Protein AF-A0A1A7YE58-F1 (afdb_monomer_lite)

Radius of gyration: 25.49 Å; chains: 1; bounding box: 75×41×74 Å

Secondary structure (DSSP, 8-state):
---SHHHHHHHHHHHHHHHHHHS-THHHHHH-GGGGS---PPPP--------------------PPPTT------SS---------GGGG-TTT-GGGS-HHHHTTSPPEEEEEEEE-TTHHHHHHHHHHHHHTT--EEEEEEEEEETTGGGGTTT-HHHHHHHHHHHHHHHHHHHHHHHHHHS----

pLDDT: mean 72.36, std 22.37, range [29.72, 98.12]

InterPro domains:
  IPR013094 Alpha/beta hydrolase fold-3 [PF07859] (90-151)
  IPR029058 Alpha/Beta hydrolase fold [G3DSA:3.40.50.1820] (26-183)
  IPR029058 Alpha/Beta hydrolase fold [SSF53474] (87-173)

Organism: NCBI:txid60296

Sequence (188 aa):
RRGSLSALGRDTAMLLSDLTQGASNWIQSFLDPSRTSGGSSSPRGNEIRRTSTDLTFQNSADPIHYPDGFEPLRSDCPAFINPTSCPVMRNPFVSPLLAPSSLLRGLPPVHIVASALDALLDDSVMFAKKLRAMKQPVSLTVVEDLPHGFLSLSQICKETQFASDICVARVREVFLQENTRNALPKDL

Foldseek 3Di:
DDDDVVVVVVVVVVLVVVCCVPDPPVVVVVVCPPPVDDDDDDDDDDDDDDDDDDDDDPDPDDPPDDPPPDDPPDDPDPPDDPPPPDVQCCDCVNQVLNDDPVVVLPDAQEEAEFEPQEPCVVSSVSSQVVCVVSVHHYHYHYQYPDYRPLCSCLVPDVSSVVSVVVVVVVVVVVVVVVVVVVPDDPDD

Structure (mmCIF, N/CA/C/O backbone):
data_AF-A0A1A7YE58-F1
#
_entry.id   AF-A0A1A7YE58-F1
#
loop_
_atom_site.group_PDB
_atom_site.id
_atom_site.type_symbol
_atom_site.label_atom_id
_atom_site.label_alt_id
_atom_site.label_comp_id
_atom_site.label_asym_id
_atom_site.label_entity_id
_atom_site.label_seq_id
_atom_site.pdbx_PDB_ins_code
_atom_site.Cartn_x
_atom_site.Cartn_y
_atom_site.Cartn_z
_atom_site.occupancy
_atom_site.B_iso_or_equiv
_atom_site.auth_seq_id
_atom_site.auth_comp_id
_atom_site.auth_asym_id
_atom_site.auth_atom_id
_atom_site.pdbx_PDB_model_num
ATOM 1 N N . ARG A 1 1 ? 27.805 19.575 37.494 1.00 38.34 1 ARG A N 1
ATOM 2 C CA . ARG A 1 1 ? 26.502 19.213 36.881 1.00 38.34 1 ARG A CA 1
ATOM 3 C C . ARG A 1 1 ? 26.780 18.538 35.526 1.00 38.34 1 ARG A C 1
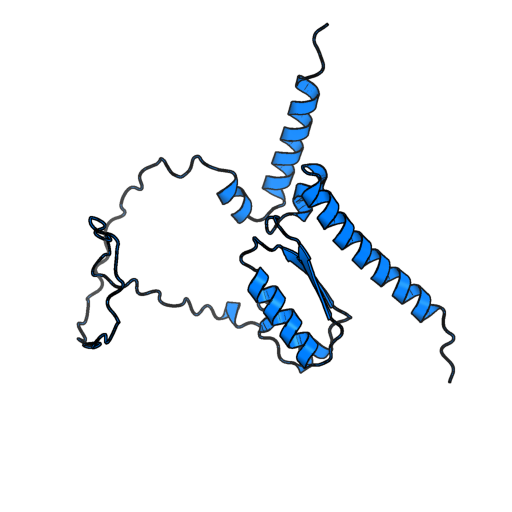ATOM 5 O O . ARG A 1 1 ? 26.907 19.229 34.529 1.00 38.34 1 ARG A O 1
ATOM 12 N N . ARG A 1 2 ? 27.013 17.217 35.498 1.00 45.16 2 ARG A N 1
ATOM 13 C CA . ARG A 1 2 ? 27.227 16.395 34.284 1.00 45.16 2 ARG A CA 1
ATOM 14 C C . ARG A 1 2 ? 26.288 15.194 34.390 1.00 45.16 2 ARG A C 1
ATOM 16 O O . ARG A 1 2 ? 26.394 14.464 35.365 1.00 45.16 2 ARG A O 1
ATOM 23 N N . GLY A 1 3 ? 25.380 15.021 33.434 1.00 45.84 3 GLY A N 1
ATOM 24 C CA . GLY A 1 3 ? 24.449 13.888 33.403 1.00 45.84 3 GLY A CA 1
ATOM 25 C C . GLY A 1 3 ? 23.129 14.261 32.737 1.00 45.84 3 GLY A C 1
ATOM 26 O O . GLY A 1 3 ? 22.210 14.699 33.413 1.00 45.84 3 GLY A O 1
ATOM 27 N N . SER A 1 4 ? 23.064 14.143 31.409 1.00 50.47 4 SER A N 1
ATOM 28 C CA . SER A 1 4 ? 21.806 14.173 30.639 1.00 50.47 4 SER A CA 1
ATOM 29 C C . SER A 1 4 ? 22.018 13.637 29.211 1.00 50.47 4 SER A C 1
ATOM 31 O O . SER A 1 4 ? 21.168 12.929 28.689 1.00 50.47 4 SER A O 1
ATOM 33 N N . LEU A 1 5 ? 23.206 13.837 28.624 1.00 37.25 5 LEU A N 1
ATOM 34 C CA . LEU A 1 5 ? 23.504 13.410 27.246 1.00 37.25 5 LEU A CA 1
ATOM 35 C C . LEU A 1 5 ? 23.703 11.890 27.060 1.00 37.25 5 LEU A C 1
ATOM 37 O O . LEU A 1 5 ? 23.519 11.384 25.961 1.00 37.25 5 LEU A O 1
ATOM 41 N N . SER A 1 6 ? 24.057 11.139 28.110 1.00 47.94 6 SER A N 1
ATOM 42 C CA . SER A 1 6 ? 24.326 9.692 28.004 1.00 47.94 6 SER A CA 1
ATOM 43 C C . SER A 1 6 ? 23.087 8.802 28.140 1.00 47.94 6 SER A C 1
ATOM 45 O O . SER A 1 6 ? 23.185 7.602 27.894 1.00 47.94 6 SER A O 1
ATOM 47 N N . ALA A 1 7 ? 21.946 9.343 28.577 1.00 43.50 7 ALA A N 1
ATOM 48 C CA . ALA A 1 7 ? 20.679 8.606 28.618 1.00 43.50 7 ALA A CA 1
ATOM 49 C C . ALA A 1 7 ? 20.025 8.603 27.229 1.00 43.50 7 ALA A C 1
ATOM 51 O O . ALA A 1 7 ? 19.739 7.541 26.693 1.00 43.50 7 ALA A O 1
ATOM 52 N N . LEU A 1 8 ? 19.964 9.777 26.588 1.00 44.31 8 LEU A N 1
ATOM 53 C CA . LEU A 1 8 ? 19.392 9.939 25.250 1.00 44.31 8 LEU A CA 1
ATOM 54 C C . LEU A 1 8 ? 20.091 9.068 24.187 1.00 44.31 8 LEU A C 1
ATOM 56 O O . LEU A 1 8 ? 19.434 8.517 23.315 1.00 44.31 8 LEU A O 1
ATOM 60 N N . GLY A 1 9 ? 21.418 8.910 24.278 1.00 45.50 9 GLY A N 1
ATOM 61 C CA . GLY A 1 9 ? 22.192 8.097 23.331 1.00 45.50 9 GLY A CA 1
ATOM 62 C C . GLY A 1 9 ? 22.066 6.580 23.517 1.00 45.50 9 GLY A C 1
ATOM 63 O O . GLY A 1 9 ? 22.397 5.830 22.604 1.00 45.50 9 GLY A O 1
ATOM 64 N N . ARG A 1 10 ? 21.614 6.110 24.687 1.00 53.00 10 ARG A N 1
ATOM 65 C CA . ARG A 1 10 ? 21.377 4.676 24.929 1.00 53.00 10 ARG A CA 1
ATOM 66 C C . ARG A 1 10 ? 20.015 4.248 24.394 1.00 53.00 10 ARG A C 1
ATOM 68 O O . ARG A 1 10 ? 19.919 3.188 23.783 1.00 53.00 10 ARG A O 1
ATOM 75 N N . ASP A 1 11 ? 19.015 5.108 24.551 1.00 51.94 11 ASP A N 1
ATOM 76 C CA . ASP A 1 11 ? 17.656 4.839 24.084 1.00 51.94 11 ASP A CA 1
ATOM 77 C C . ASP A 1 11 ? 17.593 4.822 22.550 1.00 51.94 11 ASP A C 1
ATOM 79 O O . ASP A 1 11 ? 16.988 3.928 21.963 1.00 51.94 11 ASP A O 1
ATOM 83 N N . THR A 1 12 ? 18.313 5.723 21.871 1.00 58.62 12 THR A N 1
ATOM 84 C CA . THR A 1 12 ? 18.403 5.703 20.401 1.00 58.62 12 THR A CA 1
ATOM 85 C C . THR A 1 12 ? 19.147 4.479 19.866 1.00 58.62 12 THR A C 1
ATOM 87 O O . THR A 1 12 ? 18.777 3.957 18.817 1.00 58.62 12 THR A O 1
ATOM 90 N N . ALA A 1 13 ? 20.160 3.982 20.583 1.00 55.50 13 ALA A N 1
ATOM 91 C CA . ALA A 1 13 ? 20.903 2.788 20.182 1.00 55.50 13 ALA A CA 1
ATOM 92 C C . ALA A 1 13 ? 20.049 1.511 20.262 1.00 55.50 13 ALA A C 1
ATOM 94 O O . ALA A 1 13 ? 20.136 0.680 19.360 1.00 55.50 13 ALA A O 1
ATOM 95 N N . MET A 1 14 ? 19.199 1.376 21.290 1.00 55.69 14 MET A N 1
ATOM 96 C CA . MET A 1 14 ? 18.270 0.242 21.388 1.00 55.69 14 MET A CA 1
ATOM 97 C C . MET A 1 14 ? 17.158 0.303 20.333 1.00 55.69 14 MET A C 1
ATOM 99 O O . MET A 1 14 ? 16.819 -0.711 19.729 1.00 55.69 14 MET A O 1
ATOM 103 N N . LEU A 1 15 ? 16.656 1.498 20.014 1.00 56.62 15 LEU A N 1
ATOM 104 C CA . LEU A 1 15 ? 15.673 1.669 18.937 1.00 56.62 15 LEU A CA 1
ATOM 105 C C . LEU A 1 15 ? 16.254 1.328 17.554 1.00 56.62 15 LEU A C 1
ATOM 107 O O . LEU A 1 15 ? 15.585 0.702 16.733 1.00 56.62 15 LEU A O 1
ATOM 111 N N . LEU A 1 16 ? 17.516 1.690 17.298 1.00 56.28 16 LEU A N 1
ATOM 112 C CA . LEU A 1 16 ? 18.218 1.315 16.065 1.00 56.28 16 LEU A CA 1
ATOM 113 C C . LEU A 1 16 ? 18.491 -0.196 15.995 1.00 56.28 16 LEU A C 1
ATOM 115 O O . LEU A 1 16 ? 18.366 -0.787 14.919 1.00 56.28 16 LEU A O 1
ATOM 119 N N . SER A 1 17 ? 18.820 -0.848 17.118 1.00 59.09 17 SER A N 1
ATOM 120 C CA . SER A 1 17 ? 18.979 -2.308 17.136 1.00 59.09 17 SER A CA 1
ATOM 121 C C . SER A 1 17 ? 17.665 -3.039 16.858 1.00 59.09 17 SER A C 1
ATOM 123 O O . SER A 1 17 ? 17.663 -4.007 16.101 1.00 59.09 17 SER A O 1
ATOM 125 N N . ASP A 1 18 ? 16.542 -2.545 17.375 1.00 54.00 18 ASP A N 1
ATOM 126 C CA . ASP A 1 18 ? 15.234 -3.173 17.153 1.00 54.00 18 ASP A CA 1
ATOM 127 C C . ASP A 1 18 ? 14.748 -2.972 15.711 1.00 54.00 18 ASP A C 1
ATOM 129 O O . ASP A 1 18 ? 14.226 -3.898 15.085 1.00 54.00 18 ASP A O 1
ATOM 133 N N . LEU A 1 19 ? 15.014 -1.798 15.127 1.00 53.75 19 LEU A N 1
ATOM 134 C CA . LEU A 1 19 ? 14.761 -1.536 13.711 1.00 53.75 19 LEU A CA 1
ATOM 135 C C . LEU A 1 19 ? 15.558 -2.486 12.804 1.00 53.75 19 LEU A C 1
ATOM 137 O O . LEU A 1 19 ? 15.008 -3.034 11.850 1.00 53.75 19 LEU A O 1
ATOM 141 N N . THR A 1 20 ? 16.843 -2.700 13.099 1.00 52.53 20 THR A N 1
ATOM 142 C CA . THR A 1 20 ? 17.716 -3.574 12.291 1.00 52.53 20 THR A CA 1
ATOM 143 C C . THR A 1 20 ? 17.383 -5.060 12.405 1.00 52.53 20 THR A C 1
ATOM 145 O O . T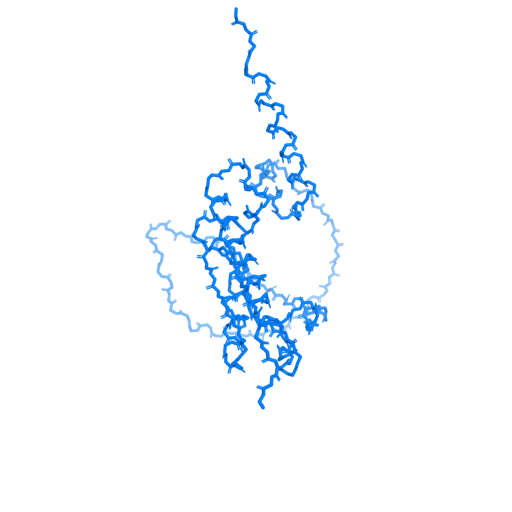HR A 1 20 ? 17.719 -5.807 11.486 1.00 52.53 20 THR A O 1
ATOM 148 N N . GLN A 1 21 ? 16.720 -5.490 13.484 1.00 53.47 21 GLN A N 1
ATOM 149 C CA . GLN A 1 21 ? 16.250 -6.869 13.657 1.00 53.47 21 GLN A CA 1
ATOM 150 C C . GLN A 1 21 ? 14.841 -7.095 13.090 1.00 53.47 21 GLN A C 1
ATOM 152 O O . GLN A 1 21 ? 14.542 -8.199 12.637 1.00 53.47 21 GLN A O 1
ATOM 157 N N . GLY A 1 22 ? 13.981 -6.068 13.095 1.00 50.34 22 GLY A N 1
ATOM 158 C CA . GLY A 1 22 ? 12.579 -6.172 12.674 1.00 50.34 22 GLY A CA 1
ATOM 159 C C . GLY A 1 22 ? 12.286 -5.750 11.232 1.00 50.34 22 GLY A C 1
ATOM 160 O O . GLY A 1 22 ? 11.309 -6.219 10.647 1.00 50.34 22 GLY A O 1
ATOM 161 N N . ALA A 1 23 ? 13.106 -4.884 10.634 1.00 45.75 23 ALA A N 1
ATOM 162 C CA . ALA A 1 23 ? 12.909 -4.437 9.264 1.00 45.75 23 ALA A CA 1
ATOM 163 C C . ALA A 1 23 ? 13.790 -5.231 8.292 1.00 45.75 23 ALA A C 1
ATOM 165 O O . ALA A 1 23 ? 15.015 -5.227 8.369 1.00 45.75 23 ALA A O 1
ATOM 166 N N . SER A 1 24 ? 13.129 -5.912 7.360 1.00 49.72 24 SER A N 1
ATOM 167 C CA . SER A 1 24 ? 13.677 -6.629 6.204 1.00 49.72 24 SER A CA 1
ATOM 168 C C . SER A 1 24 ? 14.995 -6.045 5.654 1.00 49.72 24 SER A C 1
ATOM 170 O O . SER A 1 24 ? 15.100 -4.834 5.474 1.00 49.72 24 SER A O 1
ATOM 172 N N . ASN A 1 25 ? 15.960 -6.924 5.331 1.00 51.56 25 ASN A N 1
ATOM 173 C CA . ASN A 1 25 ? 17.357 -6.670 4.901 1.00 51.56 25 ASN A CA 1
ATOM 174 C C . ASN A 1 25 ? 17.613 -5.494 3.928 1.00 51.56 25 ASN A C 1
ATOM 176 O O . ASN A 1 25 ? 18.752 -5.060 3.782 1.00 51.56 25 ASN A O 1
ATOM 180 N N . TRP A 1 26 ? 16.592 -4.970 3.254 1.00 55.94 26 TRP A N 1
ATOM 181 C CA . TRP A 1 26 ? 16.707 -3.821 2.362 1.00 55.94 26 TRP A CA 1
ATOM 182 C C . TRP A 1 26 ? 16.913 -2.483 3.107 1.00 55.94 26 TRP A C 1
ATOM 184 O O . TRP A 1 26 ? 17.608 -1.622 2.573 1.00 55.94 26 TRP A O 1
ATOM 194 N N . ILE A 1 27 ? 16.414 -2.303 4.345 1.00 57.62 27 ILE A N 1
ATOM 195 C CA . ILE A 1 27 ? 16.623 -1.041 5.100 1.00 57.62 27 ILE A CA 1
ATOM 196 C C . ILE A 1 27 ? 18.089 -0.878 5.517 1.00 57.62 27 ILE A C 1
ATOM 198 O O . ILE A 1 27 ? 18.632 0.227 5.457 1.00 57.62 27 ILE A O 1
ATOM 202 N N . GLN A 1 28 ? 18.772 -1.978 5.858 1.00 51.84 28 GLN A N 1
ATOM 203 C CA . GLN A 1 28 ? 20.205 -1.931 6.160 1.00 51.84 28 GLN A CA 1
ATOM 204 C C . GLN A 1 28 ? 21.042 -1.439 4.971 1.00 51.84 28 GLN A C 1
ATOM 206 O O . GLN A 1 28 ? 22.055 -0.781 5.177 1.00 51.84 28 GLN A O 1
ATOM 211 N N . SER A 1 29 ? 20.597 -1.667 3.731 1.00 54.38 29 SER A N 1
ATOM 212 C CA . SER A 1 29 ? 21.304 -1.175 2.543 1.00 54.38 29 SER A CA 1
ATOM 213 C C . SER A 1 29 ? 21.281 0.352 2.407 1.00 54.38 29 SER A C 1
ATOM 215 O O . SER A 1 29 ? 22.160 0.900 1.749 1.00 54.38 29 SER A O 1
ATOM 217 N N . PHE A 1 30 ? 20.294 1.036 2.993 1.00 53.91 30 PHE A N 1
ATOM 218 C CA . PHE A 1 30 ? 20.224 2.502 3.017 1.00 53.91 30 PHE A CA 1
ATOM 219 C C . PHE A 1 30 ? 20.996 3.104 4.198 1.00 53.91 30 PHE A C 1
ATOM 221 O O . PHE A 1 30 ? 21.511 4.215 4.094 1.00 53.91 30 PHE A O 1
ATOM 228 N N . LEU A 1 31 ? 21.061 2.386 5.323 1.00 53.31 31 LEU A N 1
ATOM 229 C CA . LEU A 1 31 ? 21.673 2.863 6.567 1.00 53.31 31 LEU A CA 1
ATOM 230 C C . LEU A 1 31 ? 23.175 2.575 6.677 1.00 53.31 31 LEU A C 1
ATOM 232 O O . LEU A 1 31 ? 23.814 3.115 7.578 1.00 53.31 31 LEU A O 1
ATOM 236 N N . ASP A 1 32 ? 23.740 1.751 5.791 1.00 49.09 32 ASP A N 1
ATOM 237 C CA . ASP A 1 32 ? 25.157 1.380 5.808 1.00 49.09 32 ASP A CA 1
ATOM 238 C C . ASP A 1 32 ? 25.942 2.063 4.662 1.00 49.09 32 ASP A C 1
ATOM 240 O O . ASP A 1 32 ? 26.148 1.472 3.598 1.00 49.09 32 ASP A O 1
ATOM 244 N N . PRO A 1 33 ? 26.416 3.315 4.842 1.00 42.28 33 PRO A N 1
ATOM 245 C CA . PRO A 1 33 ? 27.227 4.017 3.843 1.00 42.28 33 PRO A CA 1
ATOM 246 C C . PRO A 1 33 ? 28.626 3.404 3.648 1.00 42.28 33 PRO A C 1
ATOM 248 O O . PRO A 1 33 ? 29.380 3.857 2.789 1.00 42.28 33 PRO A O 1
ATOM 251 N N . SER A 1 34 ? 29.005 2.383 4.426 1.00 43.69 34 SER A N 1
ATOM 252 C CA . SER A 1 34 ? 30.369 1.844 4.445 1.00 43.69 34 SER A CA 1
ATOM 253 C C . SER A 1 34 ? 30.660 0.763 3.391 1.00 43.69 34 SER A C 1
ATOM 255 O O . SER A 1 34 ? 31.815 0.367 3.229 1.00 43.69 34 SER A O 1
ATOM 257 N N . ARG A 1 35 ? 29.669 0.317 2.600 1.00 43.81 35 ARG A N 1
ATOM 258 C CA . ARG A 1 35 ? 29.872 -0.741 1.584 1.00 43.81 35 ARG A CA 1
ATOM 259 C C . ARG A 1 35 ? 30.320 -0.275 0.195 1.00 43.81 35 ARG A C 1
ATOM 261 O O . ARG A 1 35 ? 30.540 -1.122 -0.666 1.00 43.81 35 ARG A O 1
ATOM 268 N N . THR A 1 36 ? 30.533 1.020 -0.041 1.00 41.44 36 THR A N 1
ATOM 269 C CA . THR A 1 36 ? 31.097 1.503 -1.321 1.00 41.44 36 THR A CA 1
ATOM 270 C C . THR A 1 36 ? 32.624 1.625 -1.330 1.00 41.44 36 THR A C 1
ATOM 272 O O . THR A 1 36 ? 33.182 2.139 -2.295 1.00 41.44 36 THR A O 1
ATOM 275 N N . SER A 1 37 ? 33.331 1.129 -0.308 1.00 44.19 37 SER A N 1
ATOM 276 C CA . SER A 1 37 ? 34.800 1.092 -0.309 1.00 44.19 37 SER A CA 1
ATOM 277 C C . SER A 1 37 ? 35.316 -0.277 0.133 1.00 44.19 37 SER A C 1
ATOM 279 O O . SER A 1 37 ? 35.560 -0.532 1.308 1.00 44.19 37 SER A O 1
ATOM 281 N N . GLY A 1 38 ? 35.450 -1.192 -0.824 1.00 35.00 38 GLY A N 1
ATOM 282 C CA . GLY A 1 38 ? 36.031 -2.511 -0.586 1.00 35.00 38 GLY A CA 1
ATOM 283 C C . GLY A 1 38 ? 36.042 -3.338 -1.863 1.00 35.00 38 GLY A C 1
ATOM 284 O O . GLY A 1 38 ? 35.025 -3.915 -2.232 1.00 35.00 38 GLY A O 1
ATOM 285 N N . GLY A 1 39 ? 37.183 -3.342 -2.556 1.00 46.31 39 GLY A N 1
ATOM 286 C CA . GLY A 1 39 ? 37.379 -4.011 -3.841 1.00 46.31 39 GLY A CA 1
ATOM 287 C C . GLY A 1 39 ? 36.947 -5.479 -3.839 1.00 46.31 39 GLY A C 1
ATOM 288 O O . GLY A 1 39 ? 37.306 -6.252 -2.952 1.00 46.31 39 GLY A O 1
ATOM 289 N N . SER A 1 40 ? 36.190 -5.863 -4.865 1.00 31.89 40 SER A N 1
ATOM 290 C CA . SER A 1 40 ? 35.812 -7.247 -5.114 1.00 31.89 40 SER A CA 1
ATOM 291 C C . SER A 1 40 ? 36.919 -7.966 -5.884 1.00 31.89 40 SER A C 1
ATOM 293 O O . SER A 1 40 ? 37.258 -7.655 -7.026 1.00 31.89 40 SER A O 1
ATOM 295 N N . SER A 1 41 ? 37.494 -8.955 -5.211 1.00 34.72 41 SER A N 1
ATOM 296 C CA . SER A 1 41 ? 38.350 -9.988 -5.769 1.00 34.72 41 SER A CA 1
ATOM 297 C C . SER A 1 41 ? 37.587 -10.843 -6.790 1.00 34.72 41 SER A C 1
ATOM 299 O O . SER A 1 41 ? 36.441 -11.242 -6.594 1.00 34.72 41 SER A O 1
ATOM 301 N N . SER A 1 42 ? 38.258 -11.118 -7.905 1.00 32.44 42 SER A N 1
ATOM 302 C CA . SER A 1 42 ? 37.783 -11.934 -9.022 1.00 32.44 42 SER A CA 1
ATOM 303 C C . SER A 1 42 ? 37.749 -13.430 -8.662 1.00 32.44 42 SER A C 1
ATOM 305 O O . SER A 1 42 ? 38.757 -13.941 -8.168 1.00 32.44 42 SER A O 1
ATOM 307 N N . PRO A 1 43 ? 36.673 -14.180 -8.973 1.00 35.59 43 PRO A N 1
ATOM 308 C CA . PRO A 1 43 ? 36.746 -15.623 -9.123 1.00 35.59 43 PRO A CA 1
ATOM 309 C C . PRO A 1 43 ? 36.875 -16.014 -10.602 1.00 35.59 43 PRO A C 1
ATOM 311 O O . PRO A 1 43 ? 36.126 -15.579 -11.477 1.00 35.59 43 PRO A O 1
ATOM 314 N N . ARG A 1 44 ? 37.864 -16.873 -10.843 1.00 31.11 44 ARG A N 1
ATOM 315 C CA . ARG A 1 44 ? 38.206 -17.536 -12.102 1.00 31.11 44 ARG A CA 1
ATOM 316 C C . ARG A 1 44 ? 37.066 -18.413 -12.642 1.00 31.11 44 ARG A C 1
ATOM 318 O O . ARG A 1 44 ? 36.548 -19.247 -11.913 1.00 31.11 44 ARG A O 1
ATOM 325 N N . GLY A 1 45 ? 36.854 -18.309 -13.957 1.00 31.70 45 GLY A N 1
ATOM 326 C CA . GLY A 1 45 ? 36.732 -19.436 -14.892 1.00 31.70 45 GLY A CA 1
ATOM 327 C C . GLY A 1 45 ? 35.446 -20.265 -14.876 1.00 31.70 45 GLY A C 1
ATOM 328 O O . GLY A 1 45 ? 35.265 -21.110 -14.013 1.00 31.70 45 GLY A O 1
ATOM 329 N N . ASN A 1 46 ? 34.639 -20.116 -15.931 1.00 31.94 46 ASN A N 1
ATOM 330 C CA . ASN A 1 46 ? 34.096 -21.254 -16.680 1.00 31.94 46 ASN A CA 1
ATOM 331 C C . ASN A 1 46 ? 33.708 -20.796 -18.096 1.00 31.94 46 ASN A C 1
ATOM 333 O O . ASN A 1 46 ? 32.840 -19.944 -18.280 1.00 31.94 46 ASN A O 1
ATOM 337 N N . GLU A 1 47 ? 34.401 -21.347 -19.094 1.00 36.16 47 GLU A N 1
ATOM 338 C CA . GLU A 1 47 ? 34.078 -21.225 -20.515 1.00 36.16 47 GLU A CA 1
ATOM 339 C C . GLU A 1 47 ? 32.725 -21.882 -20.807 1.00 36.16 47 GLU A C 1
ATOM 341 O O . GLU A 1 47 ? 32.560 -23.086 -20.621 1.00 36.16 47 GLU A O 1
ATOM 346 N N . ILE A 1 48 ? 31.772 -21.113 -21.338 1.00 34.22 48 ILE A N 1
ATOM 347 C CA . ILE A 1 48 ? 30.630 -21.666 -22.067 1.00 34.22 48 ILE A CA 1
ATOM 348 C C . ILE A 1 48 ? 30.609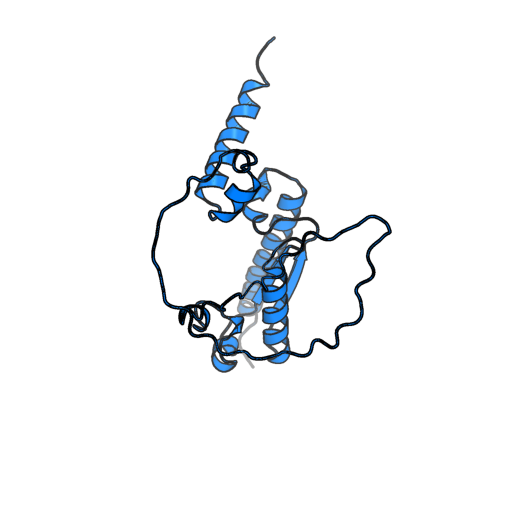 -21.025 -23.456 1.00 34.22 48 ILE A C 1
ATOM 350 O O . ILE A 1 48 ? 30.487 -19.813 -23.632 1.00 34.22 48 ILE A O 1
ATOM 354 N N . ARG A 1 49 ? 30.802 -21.908 -24.434 1.00 32.56 49 ARG A N 1
ATOM 355 C CA . ARG A 1 49 ? 30.859 -21.730 -25.885 1.00 32.56 49 ARG A CA 1
ATOM 356 C C . ARG A 1 49 ? 29.738 -20.818 -26.406 1.00 32.56 49 ARG A C 1
ATOM 358 O O . ARG A 1 49 ? 28.572 -21.200 -26.404 1.00 32.56 49 ARG A O 1
ATOM 365 N N . ARG A 1 50 ? 30.112 -19.632 -26.899 1.00 29.72 50 ARG A N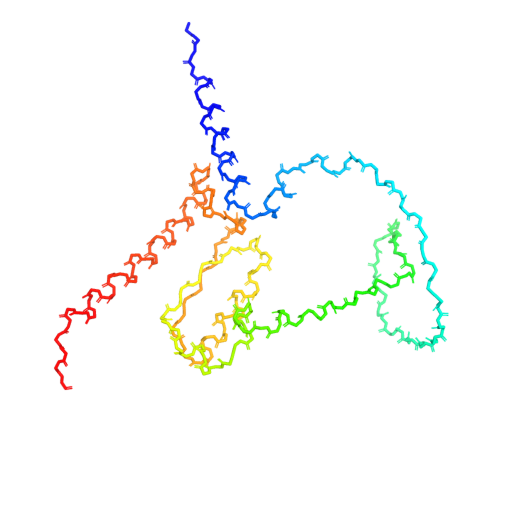 1
ATOM 366 C CA . ARG A 1 50 ? 29.228 -18.717 -27.638 1.00 29.72 50 ARG A CA 1
ATOM 367 C C . ARG A 1 50 ? 28.932 -19.307 -29.019 1.00 29.72 50 ARG A C 1
ATOM 369 O O . ARG A 1 50 ? 29.839 -19.443 -29.835 1.00 29.72 50 ARG A O 1
ATOM 376 N N . THR A 1 51 ? 27.680 -19.654 -29.288 1.00 30.30 51 THR A N 1
ATOM 377 C CA . THR A 1 51 ? 27.176 -19.813 -30.656 1.00 30.30 51 THR A CA 1
ATOM 378 C C . THR A 1 51 ? 26.685 -18.454 -31.133 1.00 30.30 51 THR A C 1
ATOM 380 O O . THR A 1 51 ? 25.684 -17.944 -30.634 1.00 30.30 51 THR A O 1
ATOM 383 N N . SER A 1 52 ? 27.430 -17.853 -32.058 1.00 35.84 52 SER A N 1
ATOM 384 C CA . SER A 1 52 ? 27.048 -16.630 -32.754 1.00 35.84 52 SER A CA 1
ATOM 385 C C . SER A 1 52 ? 25.824 -16.898 -33.627 1.00 35.84 52 SER A C 1
ATOM 387 O O . SER A 1 52 ? 25.908 -17.637 -34.605 1.00 35.84 52 SER A O 1
ATOM 389 N N . THR A 1 53 ? 24.698 -16.282 -33.287 1.00 35.84 53 THR A N 1
ATOM 390 C CA . THR A 1 53 ? 23.619 -16.018 -34.243 1.00 35.84 53 THR A CA 1
ATOM 391 C C . THR A 1 53 ? 23.476 -14.512 -34.312 1.00 35.84 53 THR A C 1
ATOM 393 O O . THR A 1 53 ? 23.012 -13.872 -33.372 1.00 35.84 53 THR A O 1
ATOM 396 N N . ASP A 1 54 ? 23.995 -13.982 -35.410 1.00 35.56 54 ASP A N 1
ATOM 397 C CA . ASP A 1 54 ? 24.018 -12.579 -35.785 1.00 35.56 54 ASP A CA 1
ATOM 398 C C . ASP A 1 54 ? 22.588 -12.170 -36.173 1.00 35.56 54 ASP A C 1
ATOM 400 O O . ASP A 1 54 ? 22.071 -12.586 -37.211 1.00 35.56 54 ASP A O 1
ATOM 404 N N . LEU A 1 55 ? 21.902 -11.433 -35.299 1.00 38.19 55 LEU A N 1
ATOM 405 C CA . LEU A 1 55 ? 20.638 -10.775 -35.624 1.00 38.19 55 LEU A CA 1
ATOM 406 C C . LEU A 1 55 ? 20.879 -9.271 -35.556 1.00 38.19 55 LEU A C 1
ATOM 408 O O . LEU A 1 55 ? 20.895 -8.661 -34.487 1.00 38.19 55 LEU A O 1
ATOM 412 N N . THR A 1 56 ? 21.091 -8.692 -36.731 1.00 35.50 56 THR A N 1
ATOM 413 C CA . THR A 1 56 ? 21.210 -7.261 -36.987 1.00 35.50 56 THR A CA 1
ATOM 414 C C . THR A 1 56 ? 19.884 -6.557 -36.691 1.00 35.50 56 THR A C 1
ATOM 416 O O . THR A 1 56 ? 19.006 -6.441 -37.543 1.00 35.50 56 THR A O 1
ATOM 419 N N . PHE A 1 57 ? 19.728 -6.055 -35.465 1.00 37.19 57 PHE A N 1
ATOM 420 C CA . PHE A 1 57 ? 18.681 -5.089 -35.140 1.00 37.19 57 PHE A CA 1
ATOM 421 C C . PHE A 1 57 ? 19.085 -3.713 -35.684 1.00 37.19 57 PHE A C 1
ATOM 423 O O . PHE A 1 57 ? 19.947 -3.034 -35.129 1.00 37.19 57 PHE A O 1
ATOM 430 N N . GLN A 1 58 ? 18.470 -3.308 -36.798 1.00 40.78 58 GLN A N 1
ATOM 431 C CA . GLN A 1 58 ? 18.532 -1.933 -37.291 1.00 40.78 58 GLN A CA 1
ATOM 432 C C . GLN A 1 58 ? 17.815 -1.013 -36.292 1.00 40.78 58 GLN A C 1
ATOM 434 O O . GLN A 1 58 ? 16.589 -0.971 -36.234 1.00 40.78 58 GLN A O 1
ATOM 439 N N . ASN A 1 59 ? 18.594 -0.294 -35.483 1.00 41.41 59 ASN A N 1
ATOM 440 C CA . ASN A 1 59 ? 18.102 0.729 -34.565 1.00 41.41 59 ASN A CA 1
ATOM 441 C C . ASN A 1 59 ? 17.780 2.014 -35.342 1.00 41.41 59 ASN A C 1
ATOM 443 O O . ASN A 1 59 ? 18.667 2.806 -35.652 1.00 41.41 59 ASN A O 1
ATOM 447 N N . SER A 1 60 ? 16.500 2.249 -35.616 1.00 43.75 60 SER A N 1
ATOM 448 C CA . SER A 1 60 ? 15.956 3.587 -35.854 1.00 43.75 60 SER A CA 1
ATOM 449 C C . SER A 1 60 ? 15.727 4.258 -34.495 1.00 43.75 60 SER A C 1
ATOM 451 O O . SER A 1 60 ? 14.624 4.205 -33.953 1.00 43.75 60 SER A O 1
ATOM 453 N N . ALA A 1 61 ? 16.781 4.810 -33.896 1.00 51.94 61 ALA A N 1
ATOM 454 C CA . ALA A 1 61 ? 16.685 5.580 -32.660 1.00 51.94 61 ALA A CA 1
ATOM 455 C C . ALA A 1 61 ? 17.133 7.014 -32.945 1.00 51.94 61 ALA A C 1
ATOM 457 O O . ALA A 1 61 ? 18.255 7.227 -33.405 1.00 51.94 61 ALA A O 1
ATOM 458 N N . ASP A 1 62 ? 16.245 7.977 -32.690 1.00 50.78 62 ASP A N 1
ATOM 459 C CA . ASP A 1 62 ? 16.578 9.399 -32.670 1.00 50.78 62 ASP A CA 1
ATOM 460 C C . ASP A 1 62 ? 17.868 9.629 -31.860 1.00 50.78 62 ASP A C 1
ATOM 462 O O . ASP A 1 62 ? 18.023 9.047 -30.776 1.00 50.78 62 ASP A O 1
ATOM 466 N N . PRO A 1 63 ? 18.810 10.453 -32.350 1.00 59.72 63 PRO A N 1
ATOM 467 C CA . PRO A 1 63 ? 20.041 10.721 -31.630 1.00 59.72 63 PRO A CA 1
ATOM 468 C C . PRO A 1 63 ? 19.704 11.479 -30.345 1.00 59.72 63 PRO A C 1
ATOM 470 O O . PRO A 1 63 ? 19.355 12.658 -30.363 1.00 59.72 63 PRO A O 1
ATOM 473 N N . ILE A 1 64 ? 19.799 10.785 -29.211 1.00 67.31 64 ILE A N 1
ATOM 474 C CA . ILE A 1 64 ? 19.752 11.406 -27.888 1.00 67.31 64 ILE A CA 1
ATOM 475 C C . ILE A 1 64 ? 20.889 12.434 -27.838 1.00 67.31 64 ILE A C 1
ATOM 477 O O . ILE A 1 64 ? 22.062 12.065 -27.822 1.00 67.31 64 ILE A O 1
ATOM 481 N N . HIS A 1 65 ? 20.533 13.719 -27.864 1.00 69.75 65 HIS A N 1
ATOM 482 C CA . HIS A 1 65 ? 21.485 14.823 -27.870 1.00 69.75 65 HIS A CA 1
ATOM 483 C C . HIS A 1 65 ? 22.022 15.056 -26.457 1.00 69.75 65 HIS A C 1
ATOM 485 O O . HIS A 1 65 ? 21.276 15.411 -25.542 1.00 69.75 65 HIS A O 1
ATOM 491 N N . TYR A 1 66 ? 23.327 14.874 -26.289 1.00 77.69 66 TYR A N 1
ATOM 492 C CA . TYR A 1 66 ? 24.028 15.174 -25.048 1.00 77.69 66 TYR A CA 1
ATOM 493 C C . TYR A 1 66 ? 24.625 16.590 -25.076 1.00 77.69 66 TYR A C 1
ATOM 495 O O . TYR A 1 66 ? 24.886 17.107 -26.159 1.00 77.69 66 TYR A O 1
ATOM 503 N N . PRO A 1 67 ? 24.814 17.246 -23.916 1.00 85.38 67 PRO A N 1
ATOM 504 C CA . PRO A 1 67 ? 25.497 18.537 -23.847 1.00 85.38 67 PRO A CA 1
ATOM 505 C C . PRO A 1 67 ? 26.931 18.467 -24.394 1.00 85.38 67 PRO A C 1
ATOM 507 O O . PRO A 1 67 ? 27.576 17.423 -24.299 1.00 85.38 67 PRO A O 1
ATOM 510 N N . ASP A 1 68 ? 27.449 19.589 -24.899 1.00 80.75 68 ASP A N 1
ATOM 511 C CA . ASP A 1 68 ? 28.823 19.673 -25.407 1.00 80.75 68 ASP A CA 1
ATOM 512 C C . ASP A 1 68 ? 29.850 19.249 -24.343 1.00 80.75 68 ASP A C 1
ATOM 514 O O . ASP A 1 68 ? 29.848 19.739 -23.212 1.00 80.75 68 ASP A O 1
ATOM 518 N N . GLY A 1 69 ? 30.730 18.315 -24.719 1.00 79.88 69 GLY A N 1
ATOM 519 C CA . GLY A 1 69 ? 31.746 17.730 -23.838 1.00 79.88 69 GLY A CA 1
ATOM 520 C C . GLY A 1 69 ? 31.258 16.572 -22.958 1.00 79.88 69 GLY A C 1
ATOM 521 O O . GLY A 1 69 ? 32.057 16.010 -22.209 1.00 79.88 69 GLY A O 1
ATOM 522 N N . PHE A 1 70 ? 29.980 16.183 -23.038 1.00 77.38 70 PHE A N 1
ATOM 523 C CA . PHE A 1 70 ? 29.487 14.960 -22.407 1.00 77.38 70 PHE A CA 1
ATOM 524 C C . PHE A 1 70 ? 29.638 13.778 -23.365 1.00 77.38 70 PHE A C 1
ATOM 526 O O . PHE A 1 70 ? 28.840 13.598 -24.283 1.00 77.38 70 PHE A O 1
ATOM 533 N N . GLU A 1 71 ? 30.641 12.941 -23.118 1.00 78.38 71 GLU A N 1
ATOM 534 C CA . GLU A 1 71 ? 30.773 11.629 -23.748 1.00 78.38 71 GLU A CA 1
ATOM 535 C C . GLU A 1 71 ? 30.183 10.573 -22.800 1.00 78.38 71 GLU A C 1
ATOM 537 O O . GLU A 1 71 ? 30.792 10.253 -21.773 1.00 78.38 71 GLU A O 1
ATOM 542 N N . PRO A 1 72 ? 28.980 10.033 -23.078 1.00 72.94 72 PRO A N 1
ATOM 543 C CA . PRO A 1 72 ? 28.420 8.980 -22.250 1.00 72.94 72 PRO A CA 1
ATOM 544 C C . PRO A 1 72 ? 29.321 7.746 -22.349 1.00 72.94 72 PRO A C 1
ATOM 546 O O . PRO A 1 72 ? 29.436 7.144 -23.414 1.00 72.94 72 PRO A O 1
ATOM 549 N N . LEU A 1 73 ? 29.904 7.320 -21.229 1.00 76.50 73 LEU A N 1
ATOM 550 C CA . LEU A 1 73 ? 30.612 6.042 -21.119 1.00 76.50 73 LEU A CA 1
ATOM 551 C C . LEU A 1 73 ? 29.594 4.891 -21.139 1.00 76.50 73 LEU A C 1
ATOM 553 O O . LEU A 1 73 ? 29.279 4.288 -20.113 1.00 76.50 73 LEU A O 1
ATOM 557 N N . ARG A 1 74 ? 29.013 4.620 -22.307 1.00 74.12 74 ARG A N 1
ATOM 558 C CA . ARG A 1 74 ? 28.179 3.441 -22.543 1.00 74.12 74 ARG A CA 1
ATOM 559 C C . ARG A 1 74 ? 29.060 2.323 -23.064 1.00 74.12 74 ARG A C 1
ATOM 561 O O . ARG A 1 74 ? 29.835 2.517 -23.990 1.00 74.12 74 ARG A O 1
ATOM 568 N N . SER A 1 75 ? 28.928 1.139 -22.481 1.00 69.00 75 SER A N 1
ATOM 569 C CA . SER A 1 75 ? 29.467 -0.055 -23.117 1.00 69.00 75 SER A CA 1
ATOM 570 C C . SER A 1 75 ? 28.664 -0.353 -24.384 1.00 69.00 75 SER A C 1
ATOM 572 O O . SER A 1 75 ? 27.436 -0.397 -24.313 1.00 69.00 75 SER A O 1
ATOM 574 N N . ASP A 1 76 ? 29.334 -0.682 -25.491 1.00 71.44 76 ASP A N 1
ATOM 575 C CA . ASP A 1 76 ? 28.698 -1.261 -26.692 1.00 71.44 76 ASP A CA 1
ATOM 576 C C . ASP A 1 76 ? 28.084 -2.653 -26.433 1.00 71.44 76 ASP A C 1
ATOM 578 O O . ASP A 1 76 ? 27.483 -3.271 -27.308 1.00 71.44 76 ASP A O 1
ATOM 582 N N . CYS A 1 77 ? 28.225 -3.162 -25.208 1.00 73.25 77 CYS A N 1
ATOM 583 C CA . CYS A 1 77 ? 27.556 -4.348 -24.707 1.00 73.25 77 CYS A CA 1
ATOM 584 C C . CYS A 1 77 ? 26.140 -3.976 -24.233 1.00 73.25 77 CYS A C 1
ATOM 586 O O . CYS A 1 77 ? 26.008 -3.399 -23.147 1.00 73.25 77 CYS A O 1
ATOM 588 N N . PRO A 1 78 ? 25.071 -4.316 -24.975 1.00 75.62 78 PRO A N 1
ATOM 589 C CA . PRO A 1 78 ? 23.722 -4.212 -24.440 1.00 75.62 78 PRO A CA 1
ATOM 590 C C . PRO A 1 78 ? 23.613 -5.062 -23.169 1.00 75.62 78 PRO A C 1
ATOM 592 O O . PRO A 1 78 ? 23.991 -6.236 -23.152 1.00 75.62 78 PRO A O 1
ATOM 595 N N . ALA A 1 79 ? 23.095 -4.471 -22.091 1.00 72.75 79 ALA A N 1
ATOM 596 C CA . ALA A 1 79 ? 22.781 -5.209 -20.877 1.00 72.75 79 ALA A CA 1
ATOM 597 C C . ALA A 1 79 ? 21.611 -6.159 -21.173 1.00 72.75 79 ALA A C 1
ATOM 599 O O . ALA A 1 79 ? 20.448 -5.757 -21.176 1.00 72.75 79 ALA A O 1
ATOM 600 N N . PHE A 1 80 ? 21.915 -7.426 -21.459 1.00 74.62 80 PHE A N 1
ATOM 601 C CA . PHE A 1 80 ? 20.890 -8.452 -21.595 1.00 74.62 80 PHE A CA 1
ATOM 602 C C . PHE A 1 80 ? 20.417 -8.868 -20.201 1.00 74.62 80 PHE A C 1
ATOM 604 O O . PHE A 1 80 ? 21.045 -9.684 -19.524 1.00 74.62 80 PHE A O 1
ATOM 611 N N . ILE A 1 81 ? 19.304 -8.289 -19.761 1.00 73.94 81 ILE A N 1
ATOM 612 C CA . ILE A 1 81 ? 18.609 -8.738 -18.558 1.00 73.94 81 ILE A CA 1
ATOM 613 C C . ILE A 1 81 ? 17.721 -9.900 -18.987 1.00 73.94 81 ILE A C 1
ATOM 615 O O . ILE A 1 81 ? 16.664 -9.690 -19.574 1.00 73.94 81 ILE A O 1
ATOM 619 N N . ASN A 1 82 ? 18.155 -11.130 -18.714 1.00 70.12 82 ASN A N 1
ATOM 620 C CA . ASN A 1 82 ? 17.266 -12.277 -18.828 1.00 70.12 82 ASN A CA 1
ATOM 621 C C . ASN A 1 82 ? 16.260 -12.185 -17.670 1.00 70.12 82 ASN A C 1
ATOM 623 O O . ASN A 1 82 ? 16.691 -12.304 -16.516 1.00 70.12 82 ASN A O 1
ATOM 627 N N . PRO A 1 83 ? 14.961 -11.930 -17.918 1.00 66.00 83 PRO A N 1
ATOM 628 C CA . PRO A 1 83 ? 14.001 -11.878 -16.834 1.00 66.00 83 PRO A CA 1
ATOM 629 C C . PRO A 1 83 ? 13.995 -13.248 -16.167 1.00 66.00 83 PRO A C 1
ATOM 631 O O . PRO A 1 83 ? 13.697 -14.264 -16.798 1.00 66.00 83 PRO A O 1
ATOM 634 N N . THR A 1 84 ? 14.365 -13.291 -14.890 1.00 60.75 84 THR A N 1
ATOM 635 C CA . THR A 1 84 ? 14.350 -14.523 -14.113 1.00 60.75 84 THR A CA 1
ATOM 636 C C . THR A 1 84 ? 12.902 -14.991 -14.018 1.00 60.75 84 THR A C 1
ATOM 638 O O . THR A 1 84 ? 12.107 -14.497 -13.222 1.00 60.75 84 THR A O 1
ATOM 641 N N . SER A 1 85 ? 12.512 -15.938 -14.875 1.00 60.75 85 SER A N 1
ATOM 642 C CA . SER A 1 85 ? 11.195 -16.564 -14.802 1.00 60.75 85 SER A CA 1
ATOM 643 C C . SER A 1 85 ? 11.207 -17.557 -13.647 1.00 60.75 85 SER A C 1
ATOM 645 O O . SER A 1 85 ? 11.314 -18.765 -13.836 1.00 60.75 85 SER A O 1
ATOM 647 N N . CYS A 1 86 ? 11.165 -17.048 -12.418 1.00 63.56 86 CYS A N 1
ATOM 648 C CA . CYS A 1 86 ? 10.914 -17.883 -11.260 1.00 63.56 86 CYS A CA 1
ATOM 649 C C . CYS A 1 86 ? 9.399 -18.167 -11.206 1.00 63.56 86 CYS A C 1
ATOM 651 O O . CYS A 1 86 ? 8.592 -17.233 -11.146 1.00 63.56 86 CYS A O 1
ATOM 653 N N . PRO A 1 87 ? 8.966 -19.443 -11.225 1.00 70.50 87 PRO A N 1
ATOM 654 C CA . PRO A 1 87 ? 7.542 -19.792 -11.169 1.00 70.50 87 PRO A CA 1
ATOM 655 C C . PRO A 1 87 ? 6.821 -19.203 -9.947 1.00 70.50 87 PRO A C 1
ATOM 657 O O . PRO A 1 87 ? 5.625 -18.929 -10.000 1.00 70.50 87 PRO A O 1
ATOM 660 N N . VAL A 1 88 ? 7.570 -18.945 -8.869 1.00 77.62 88 VAL A N 1
ATOM 661 C CA . VAL A 1 88 ? 7.089 -18.336 -7.624 1.00 77.62 88 VAL A CA 1
ATOM 662 C C . VAL A 1 88 ? 6.466 -16.956 -7.856 1.00 77.62 88 VAL A C 1
ATOM 664 O O . VAL A 1 88 ? 5.414 -16.686 -7.288 1.00 77.62 88 VAL A O 1
ATOM 667 N N . MET A 1 89 ? 7.029 -16.113 -8.731 1.00 76.88 89 MET A N 1
ATOM 668 C CA . MET A 1 89 ? 6.475 -14.773 -8.990 1.00 76.88 89 MET A CA 1
ATOM 669 C C . MET A 1 89 ? 5.168 -14.789 -9.790 1.00 76.88 89 MET A C 1
ATOM 671 O O . MET A 1 89 ? 4.473 -13.782 -9.855 1.00 76.88 89 MET A O 1
ATOM 675 N N . ARG A 1 90 ? 4.790 -15.930 -10.381 1.00 84.75 90 ARG A N 1
ATOM 676 C CA . ARG A 1 90 ? 3.470 -16.101 -11.006 1.00 84.75 90 ARG A CA 1
ATOM 677 C C . ARG A 1 90 ? 2.414 -16.644 -10.052 1.00 84.75 90 ARG A C 1
ATOM 679 O O . ARG A 1 90 ? 1.254 -16.746 -10.443 1.00 84.75 90 ARG A O 1
ATOM 686 N N . ASN A 1 91 ? 2.788 -16.997 -8.826 1.00 89.62 91 ASN A N 1
ATOM 687 C CA . ASN A 1 91 ? 1.852 -17.517 -7.845 1.00 89.62 91 ASN A CA 1
ATOM 688 C C . ASN A 1 91 ? 0.944 -16.382 -7.317 1.00 89.62 91 ASN A C 1
ATOM 690 O O . ASN A 1 91 ? 1.456 -15.450 -6.697 1.00 89.62 91 ASN A O 1
ATOM 694 N N . PRO A 1 92 ? -0.393 -16.466 -7.474 1.00 93.38 92 PRO A N 1
ATOM 695 C CA . PRO A 1 92 ? -1.338 -15.487 -6.926 1.00 93.38 92 PRO A CA 1
ATOM 696 C C . PRO A 1 92 ? -1.228 -15.233 -5.419 1.00 93.38 92 PRO A C 1
ATOM 698 O O . PRO A 1 92 ? -1.575 -14.149 -4.961 1.00 93.38 92 PRO A O 1
ATOM 701 N N . PHE A 1 93 ? -0.761 -16.220 -4.649 1.00 91.06 93 PHE A N 1
ATOM 702 C CA . PHE A 1 93 ? -0.575 -16.104 -3.200 1.00 91.06 93 PHE A CA 1
ATOM 703 C C . PHE A 1 93 ? 0.716 -15.366 -2.816 1.00 91.06 93 PHE A C 1
ATOM 705 O O . PHE A 1 93 ? 0.868 -14.968 -1.667 1.00 91.06 93 PHE A O 1
ATOM 712 N N . VAL A 1 94 ? 1.631 -15.177 -3.771 1.00 91.12 94 VAL A N 1
ATOM 713 C CA . VAL A 1 94 ? 2.852 -14.369 -3.614 1.00 91.12 94 VAL A CA 1
ATOM 714 C C . VAL A 1 94 ? 2.659 -12.988 -4.238 1.00 91.12 94 VAL A C 1
ATOM 716 O O . VAL A 1 94 ? 3.066 -11.984 -3.664 1.00 91.12 94 VAL A O 1
ATOM 719 N N . SER A 1 95 ? 1.987 -12.929 -5.389 1.00 92.31 95 SER A N 1
ATOM 720 C CA . SER A 1 95 ? 1.706 -11.697 -6.125 1.00 92.31 95 SER A CA 1
ATOM 721 C C . SER A 1 95 ? 0.192 -11.531 -6.315 1.00 92.31 95 SER A C 1
ATOM 723 O O . SER A 1 95 ? -0.341 -11.904 -7.366 1.00 92.31 95 SER A O 1
ATOM 725 N N . PRO A 1 96 ? -0.526 -10.941 -5.336 1.00 93.75 96 PRO A N 1
ATOM 726 C CA . PRO A 1 96 ? -1.987 -10.788 -5.373 1.00 93.75 96 PRO A CA 1
ATOM 727 C C . PRO A 1 96 ? -2.505 -10.024 -6.594 1.00 93.75 96 PRO A C 1
ATOM 729 O O . PRO A 1 96 ? -3.638 -10.230 -7.039 1.00 93.75 96 PRO A O 1
ATOM 732 N N . LEU A 1 97 ? -1.663 -9.178 -7.195 1.00 94.62 97 LEU A N 1
ATOM 733 C CA . LEU A 1 97 ? -1.976 -8.491 -8.443 1.00 94.62 97 LEU A CA 1
ATOM 734 C C . LEU A 1 97 ? -2.289 -9.465 -9.593 1.00 94.62 97 LEU A C 1
ATOM 736 O O . LEU A 1 97 ? -3.089 -9.135 -10.468 1.00 94.62 97 LEU A O 1
ATOM 740 N N . LEU A 1 98 ? -1.751 -10.686 -9.563 1.00 94.44 98 LEU A N 1
ATOM 741 C CA . LEU A 1 98 ? -2.003 -11.735 -10.554 1.00 94.44 98 LEU A CA 1
ATOM 742 C C . LEU A 1 98 ? -3.221 -12.612 -10.224 1.00 94.44 98 LEU A C 1
ATOM 744 O O . LEU A 1 98 ? -3.643 -13.408 -11.059 1.00 94.44 98 LEU A O 1
ATOM 748 N N . ALA A 1 99 ? -3.826 -12.466 -9.042 1.00 95.06 99 ALA A N 1
ATOM 749 C CA . ALA A 1 99 ? -4.934 -13.320 -8.628 1.00 95.06 99 ALA A CA 1
ATOM 750 C C . ALA A 1 99 ? -6.182 -13.152 -9.514 1.00 95.06 99 ALA A C 1
ATOM 752 O O . ALA A 1 99 ? -6.496 -12.032 -9.937 1.00 95.06 99 ALA A O 1
ATOM 753 N N . PRO A 1 100 ? -6.930 -14.233 -9.795 1.00 95.12 100 PRO A N 1
ATOM 754 C CA . PRO A 1 100 ? -8.162 -14.130 -10.562 1.00 95.12 100 PRO A CA 1
ATOM 755 C C . PRO A 1 100 ? -9.202 -13.302 -9.801 1.00 95.12 100 PRO A C 1
ATOM 757 O O . PRO A 1 100 ? -9.254 -13.301 -8.569 1.00 95.12 100 PRO A O 1
ATOM 760 N N . SER A 1 101 ? -10.077 -12.620 -10.541 1.00 95.44 101 SER A N 1
ATOM 761 C CA . SER A 1 101 ? -11.134 -11.783 -9.962 1.00 95.44 101 SER A CA 1
ATOM 762 C C . SER A 1 101 ? -12.045 -12.544 -8.998 1.00 95.44 101 SER A C 1
ATOM 764 O O . SER A 1 101 ? -12.517 -11.960 -8.030 1.00 95.44 101 SER A O 1
ATOM 766 N N . SER A 1 102 ? -12.272 -13.839 -9.234 1.00 94.75 102 SER A N 1
ATOM 767 C CA . SER A 1 102 ? -13.054 -14.706 -8.344 1.00 94.75 102 SER A CA 1
ATOM 768 C C . SER A 1 102 ? -12.475 -14.769 -6.931 1.00 94.75 102 SER A C 1
ATOM 770 O O . SER A 1 102 ? -13.229 -14.681 -5.968 1.00 94.75 102 SER A O 1
ATOM 772 N N . LEU A 1 103 ? -11.149 -14.850 -6.803 1.00 94.50 103 LEU A N 1
ATOM 773 C CA . LEU A 1 103 ? -10.460 -14.878 -5.514 1.00 94.50 103 LEU A CA 1
ATOM 774 C C . LEU A 1 103 ? -10.503 -13.499 -4.846 1.00 94.50 103 LEU A C 1
ATOM 776 O O . LEU A 1 103 ? -10.829 -13.384 -3.669 1.00 94.50 103 LEU A O 1
ATOM 780 N N . LEU A 1 104 ? -10.247 -12.437 -5.614 1.00 95.44 104 LEU A N 1
ATOM 781 C CA . LEU A 1 104 ? -10.204 -11.068 -5.087 1.00 95.44 104 LEU A CA 1
ATOM 782 C C . LEU A 1 104 ? -11.569 -10.549 -4.613 1.00 95.44 104 LEU A C 1
ATOM 784 O O . LEU A 1 104 ? -11.618 -9.697 -3.726 1.00 95.44 104 LEU A O 1
ATOM 788 N N . ARG A 1 105 ? -12.677 -11.074 -5.155 1.00 94.12 105 ARG A N 1
ATOM 789 C CA . ARG A 1 105 ? -14.038 -10.773 -4.674 1.00 94.12 105 ARG A CA 1
ATOM 790 C C . ARG A 1 105 ? -14.301 -11.267 -3.250 1.00 94.12 105 ARG A C 1
ATOM 792 O O . ARG A 1 105 ? -15.191 -10.731 -2.601 1.00 94.12 105 ARG A O 1
ATOM 799 N N . GLY A 1 106 ? -13.532 -12.241 -2.761 1.00 91.06 106 GLY A N 1
ATOM 800 C CA . GLY A 1 106 ? -13.632 -12.731 -1.385 1.00 91.06 106 GLY A CA 1
ATOM 801 C C . GLY A 1 106 ? -12.951 -11.838 -0.344 1.00 91.06 106 GLY A C 1
ATOM 802 O O . GLY A 1 106 ? -13.097 -12.092 0.847 1.00 91.06 106 GLY A O 1
ATOM 803 N N . LEU A 1 107 ? -12.199 -10.814 -0.763 1.00 94.56 107 LEU A N 1
ATOM 804 C CA . LEU A 1 107 ? -11.538 -9.909 0.175 1.00 94.56 107 LEU A CA 1
ATOM 805 C C . LEU A 1 107 ? -12.562 -9.036 0.926 1.00 94.56 107 LEU A C 1
ATOM 807 O O . LEU A 1 107 ? -13.539 -8.590 0.317 1.00 94.56 107 LEU A O 1
ATOM 811 N N . PRO A 1 108 ? -12.331 -8.740 2.218 1.00 93.50 108 PRO A N 1
ATOM 812 C CA . PRO A 1 108 ? -13.074 -7.696 2.920 1.00 93.50 108 PRO A CA 1
ATOM 813 C C . PRO A 1 108 ? -12.757 -6.315 2.311 1.00 93.50 108 PRO A C 1
ATOM 815 O O . PRO A 1 108 ? -11.867 -6.213 1.462 1.00 93.50 108 PRO A O 1
ATOM 818 N N . PRO A 1 109 ? -13.442 -5.232 2.731 1.00 94.31 109 PRO A N 1
ATOM 819 C CA . PRO A 1 109 ? -13.033 -3.876 2.375 1.00 94.31 109 PRO A CA 1
ATOM 820 C C . PRO A 1 109 ? -11.532 -3.656 2.606 1.00 94.31 109 PRO A C 1
ATOM 822 O O . PRO A 1 109 ? -11.022 -3.889 3.701 1.00 94.31 109 PRO A O 1
ATOM 825 N N . VAL A 1 110 ? -10.817 -3.245 1.556 1.00 95.75 110 VAL A N 1
ATOM 826 C CA . VAL A 1 110 ? -9.351 -3.141 1.575 1.00 95.75 110 VAL A CA 1
ATOM 827 C C . VAL A 1 110 ? -8.935 -1.685 1.757 1.00 95.75 110 VAL A C 1
ATOM 829 O O . VAL A 1 110 ? -9.318 -0.814 0.982 1.00 95.75 110 VAL A O 1
ATOM 832 N N . HIS A 1 111 ? -8.086 -1.408 2.738 1.00 96.31 111 HIS A N 1
ATOM 833 C CA . HIS A 1 111 ? -7.502 -0.084 2.935 1.00 96.31 111 HIS A CA 1
ATOM 834 C C . HIS A 1 111 ? -5.994 -0.163 2.708 1.00 96.31 111 HIS A C 1
ATOM 836 O O . HIS A 1 111 ? -5.299 -0.876 3.424 1.00 96.31 111 HIS A O 1
ATOM 842 N N . ILE A 1 112 ? -5.497 0.547 1.696 1.00 97.12 112 ILE A N 1
ATOM 843 C CA . ILE A 1 112 ? -4.081 0.569 1.325 1.00 97.12 112 ILE A CA 1
ATOM 844 C C . ILE A 1 112 ? -3.504 1.928 1.714 1.00 97.12 112 ILE A C 1
ATOM 846 O O . ILE A 1 112 ? -4.007 2.964 1.276 1.00 97.12 112 ILE A O 1
ATOM 850 N N . VAL A 1 113 ? -2.449 1.920 2.524 1.00 96.06 113 VAL A N 1
ATOM 851 C CA . VAL A 1 113 ? -1.618 3.095 2.803 1.00 96.06 113 VAL A CA 1
ATOM 852 C C . VAL A 1 113 ? -0.245 2.813 2.208 1.00 96.06 113 VAL A C 1
ATOM 854 O O . VAL A 1 113 ? 0.410 1.860 2.618 1.00 96.06 113 VAL A O 1
ATOM 857 N N . ALA A 1 114 ? 0.145 3.595 1.209 1.00 95.75 114 ALA A N 1
ATOM 858 C CA . ALA A 1 114 ? 1.412 3.460 0.499 1.00 95.75 114 ALA A CA 1
ATOM 859 C C . ALA A 1 114 ? 2.262 4.713 0.705 1.00 95.75 114 ALA A C 1
ATOM 861 O O . ALA A 1 114 ? 1.731 5.777 1.027 1.00 95.75 114 ALA A O 1
ATOM 862 N N . SER A 1 115 ? 3.568 4.595 0.495 1.00 94.31 115 SER A N 1
ATOM 863 C CA . SER A 1 115 ? 4.467 5.742 0.548 1.00 94.31 115 SER A CA 1
ATOM 864 C C . SER A 1 115 ? 4.850 6.227 -0.848 1.00 94.31 115 SER A C 1
ATOM 866 O O . SER A 1 115 ? 4.974 5.424 -1.768 1.00 94.31 115 SER A O 1
ATOM 868 N N . ALA A 1 116 ? 5.057 7.532 -1.014 1.00 92.81 116 ALA A N 1
ATOM 869 C CA . ALA A 1 116 ? 5.434 8.126 -2.294 1.00 92.81 116 ALA A CA 1
ATOM 870 C C . ALA A 1 116 ? 6.853 7.731 -2.747 1.00 92.81 116 ALA A C 1
ATOM 872 O O . ALA A 1 116 ? 7.094 7.589 -3.942 1.00 92.81 116 ALA A O 1
ATOM 873 N N . LEU A 1 117 ? 7.785 7.526 -1.806 1.00 90.75 117 LEU A N 1
ATOM 874 C CA . LEU A 1 117 ? 9.186 7.163 -2.086 1.00 90.75 117 LEU A CA 1
ATOM 875 C C . LEU A 1 117 ? 9.436 5.653 -1.936 1.00 90.75 117 LEU A C 1
ATOM 877 O O . LEU A 1 117 ? 10.476 5.215 -1.442 1.00 90.75 117 LEU A O 1
ATOM 881 N N . ASP A 1 118 ? 8.451 4.849 -2.325 1.00 90.31 118 ASP A N 1
ATOM 882 C CA . ASP A 1 118 ? 8.464 3.395 -2.215 1.00 90.31 118 ASP A CA 1
ATOM 883 C C . ASP A 1 118 ? 8.498 2.746 -3.602 1.00 90.31 118 ASP A C 1
ATOM 885 O O . ASP A 1 118 ? 7.665 3.041 -4.458 1.00 90.31 118 ASP A O 1
ATOM 889 N N . ALA A 1 119 ? 9.427 1.810 -3.805 1.00 90.25 119 ALA A N 1
ATOM 890 C CA . ALA A 1 119 ? 9.513 1.022 -5.033 1.00 90.25 119 ALA A CA 1
ATOM 891 C C . ALA A 1 119 ? 8.235 0.204 -5.310 1.00 90.25 119 ALA A C 1
ATOM 893 O O . ALA A 1 119 ? 7.991 -0.177 -6.451 1.00 90.25 119 ALA A O 1
ATOM 894 N N . LEU A 1 120 ? 7.416 -0.053 -4.284 1.00 91.56 120 LEU A N 1
ATOM 895 C CA . LEU A 1 120 ? 6.164 -0.811 -4.368 1.00 91.56 120 LEU A CA 1
ATOM 896 C C . LEU A 1 120 ? 4.914 0.073 -4.522 1.00 91.56 120 LEU A C 1
ATOM 898 O O . LEU A 1 120 ? 3.782 -0.433 -4.493 1.00 91.56 120 LEU A O 1
ATOM 902 N N . LEU A 1 121 ? 5.079 1.390 -4.684 1.00 95.00 121 LEU A N 1
ATOM 903 C CA . LEU A 1 121 ? 3.952 2.306 -4.872 1.00 95.00 121 LEU A CA 1
ATOM 904 C C . LEU A 1 121 ? 3.117 1.922 -6.098 1.00 95.00 121 LEU A C 1
ATOM 906 O O . LEU A 1 121 ? 1.887 1.855 -6.017 1.00 95.00 121 LEU A O 1
ATOM 910 N N . ASP A 1 122 ? 3.776 1.624 -7.216 1.00 96.06 122 ASP A N 1
ATOM 911 C CA . ASP A 1 122 ? 3.095 1.279 -8.462 1.00 96.06 122 ASP A CA 1
ATOM 912 C C . ASP A 1 122 ? 2.270 -0.003 -8.321 1.00 96.06 122 ASP A C 1
ATOM 914 O O . ASP A 1 122 ? 1.115 -0.043 -8.754 1.00 96.06 122 ASP A O 1
ATOM 918 N N . ASP A 1 123 ? 2.797 -1.021 -7.639 1.00 95.44 123 ASP A N 1
ATOM 919 C CA . ASP A 1 123 ? 2.063 -2.257 -7.351 1.00 95.44 123 ASP A CA 1
ATOM 920 C C . ASP A 1 123 ? 0.824 -1.987 -6.491 1.00 95.44 123 ASP A C 1
ATOM 922 O O . ASP A 1 123 ? -0.266 -2.497 -6.777 1.00 95.44 123 ASP A O 1
ATOM 926 N N . SER A 1 124 ? 0.956 -1.121 -5.483 1.00 96.88 124 SER A N 1
ATOM 927 C CA . SER A 1 124 ? -0.154 -0.697 -4.622 1.00 96.88 124 SER A CA 1
ATOM 928 C C . SER A 1 124 ? -1.247 0.025 -5.419 1.00 96.88 124 SER A C 1
ATOM 930 O O . SER A 1 124 ? -2.441 -0.268 -5.272 1.00 96.88 124 SER A O 1
ATOM 932 N N . VAL A 1 125 ? -0.853 0.931 -6.319 1.00 97.81 125 VAL A N 1
ATOM 933 C CA . VAL A 1 125 ? -1.761 1.656 -7.220 1.00 97.81 125 VAL A CA 1
ATOM 934 C C . VAL A 1 125 ? -2.449 0.698 -8.193 1.00 97.81 125 VAL A C 1
ATOM 936 O O . VAL A 1 125 ? -3.669 0.778 -8.379 1.00 97.81 125 VAL A O 1
ATOM 939 N N . MET A 1 126 ? -1.702 -0.216 -8.814 1.00 98.12 126 MET A N 1
ATOM 940 C CA . MET A 1 126 ? -2.245 -1.209 -9.744 1.00 98.12 126 MET A CA 1
ATOM 941 C C . MET A 1 126 ? -3.238 -2.141 -9.051 1.00 98.12 126 MET A C 1
ATOM 943 O O . MET A 1 126 ? -4.324 -2.395 -9.584 1.00 98.12 126 MET A O 1
ATOM 947 N N . PHE A 1 127 ? -2.918 -2.600 -7.841 1.00 97.94 127 PHE A N 1
ATOM 948 C CA . PHE A 1 127 ? -3.805 -3.455 -7.064 1.00 97.94 127 PHE A CA 1
ATOM 949 C C . PHE A 1 127 ? -5.097 -2.724 -6.680 1.00 97.94 127 PHE A C 1
ATOM 951 O O . PHE A 1 127 ? -6.193 -3.245 -6.913 1.00 97.94 127 PHE A O 1
ATOM 958 N N . ALA A 1 128 ? -4.999 -1.474 -6.214 1.00 98.00 128 ALA A N 1
ATOM 959 C CA . ALA A 1 128 ? -6.164 -0.639 -5.927 1.00 98.00 128 ALA A CA 1
ATOM 960 C C . ALA A 1 128 ? -7.045 -0.430 -7.170 1.00 98.00 128 ALA A C 1
ATOM 962 O O . ALA A 1 128 ? -8.266 -0.587 -7.102 1.00 98.00 128 ALA A O 1
ATOM 963 N N . LYS A 1 129 ? -6.444 -0.116 -8.327 1.00 98.06 129 LYS A N 1
ATOM 964 C CA . LYS A 1 129 ? -7.167 0.045 -9.602 1.00 98.06 129 LYS A CA 1
ATOM 965 C C . LYS A 1 129 ? -7.912 -1.230 -9.988 1.00 98.06 129 LYS A C 1
ATOM 967 O O . LYS A 1 129 ? -9.087 -1.158 -10.351 1.00 98.06 129 LYS A O 1
ATOM 972 N N . LYS A 1 130 ? -7.263 -2.390 -9.862 1.00 97.75 130 LYS A N 1
ATOM 973 C CA . LYS A 1 130 ? -7.875 -3.693 -10.148 1.00 97.75 130 LYS A CA 1
ATOM 974 C C . LYS A 1 130 ? -9.096 -3.943 -9.260 1.00 97.75 130 LYS A C 1
ATOM 976 O O . LYS A 1 130 ? -10.159 -4.287 -9.776 1.00 97.75 130 LYS A O 1
ATOM 981 N N . LEU A 1 131 ? -8.977 -3.721 -7.949 1.00 97.94 131 LEU A N 1
ATOM 982 C CA . LEU A 1 131 ? -10.088 -3.868 -7.000 1.00 97.94 131 LEU A CA 1
ATOM 983 C C . LEU A 1 131 ? -11.253 -2.913 -7.322 1.00 97.94 131 LEU A C 1
ATOM 985 O O . LEU A 1 131 ? -12.400 -3.363 -7.404 1.00 97.94 131 LEU A O 1
ATOM 989 N N . ARG A 1 132 ? -10.966 -1.634 -7.616 1.00 97.12 132 ARG A N 1
ATOM 990 C CA . ARG A 1 132 ? -11.984 -0.641 -8.022 1.00 97.12 132 ARG A CA 1
ATOM 991 C C . ARG A 1 132 ? -12.729 -1.053 -9.287 1.00 97.12 132 ARG A C 1
ATOM 993 O O . ARG A 1 132 ? -13.953 -0.970 -9.318 1.00 97.12 132 ARG A O 1
ATOM 1000 N N . ALA A 1 133 ? -12.017 -1.535 -10.306 1.00 97.31 133 ALA A N 1
ATOM 1001 C CA . ALA A 1 133 ? -12.623 -1.976 -11.565 1.00 97.31 133 ALA A CA 1
ATOM 1002 C C . ALA A 1 133 ? -13.638 -3.117 -11.361 1.00 97.31 133 ALA A C 1
ATOM 1004 O O . ALA A 1 133 ? -14.634 -3.212 -12.075 1.00 97.31 133 ALA A O 1
ATOM 1005 N N . MET A 1 134 ? -13.425 -3.957 -10.345 1.00 96.00 134 MET A N 1
ATOM 1006 C CA . MET A 1 134 ? -14.330 -5.054 -9.983 1.00 96.00 134 MET A CA 1
ATOM 1007 C C . MET A 1 134 ? -15.446 -4.642 -9.013 1.00 96.00 134 MET A C 1
ATOM 1009 O O . MET A 1 134 ? -16.251 -5.502 -8.637 1.00 96.00 134 MET A O 1
ATOM 1013 N N . LYS A 1 135 ? -15.503 -3.355 -8.638 1.00 95.88 135 LYS A N 1
ATOM 1014 C CA . LYS A 1 135 ? -16.389 -2.777 -7.617 1.00 95.88 135 LYS A CA 1
ATOM 1015 C C . LYS A 1 135 ? -16.156 -3.337 -6.208 1.00 95.88 135 LYS A C 1
ATOM 1017 O O . LYS A 1 135 ? -17.080 -3.351 -5.402 1.00 95.88 135 LYS A O 1
ATOM 1022 N N . GLN A 1 136 ? -14.937 -3.796 -5.912 1.00 95.38 136 GLN A N 1
ATOM 1023 C CA . GLN A 1 136 ? -14.568 -4.185 -4.552 1.00 95.38 136 GLN A CA 1
ATOM 1024 C C . GLN A 1 136 ? -14.278 -2.921 -3.722 1.00 95.38 136 GLN A C 1
ATOM 1026 O O . GLN A 1 136 ? -13.595 -2.026 -4.234 1.00 95.38 136 GLN A O 1
ATOM 1031 N N . PRO A 1 137 ? -14.769 -2.807 -2.472 1.00 95.31 137 PRO A N 1
ATOM 1032 C CA . PRO A 1 137 ? -14.497 -1.645 -1.634 1.00 95.31 137 PRO A CA 1
ATOM 1033 C C . PRO A 1 137 ? -12.995 -1.514 -1.375 1.00 95.31 137 PRO A C 1
ATOM 1035 O O . PRO A 1 137 ? -12.382 -2.408 -0.790 1.00 95.31 137 PRO A O 1
ATOM 1038 N N . VAL A 1 138 ? -12.401 -0.407 -1.828 1.00 97.38 138 VAL A N 1
ATOM 1039 C CA . VAL A 1 138 ? -10.978 -0.137 -1.621 1.00 97.38 138 VAL A CA 1
ATOM 1040 C C . VAL A 1 138 ? -10.683 1.351 -1.445 1.00 97.38 138 VAL A C 1
ATOM 1042 O O . VAL A 1 138 ? -11.132 2.182 -2.241 1.00 97.38 138 VAL A O 1
ATOM 1045 N N . SER A 1 139 ? -9.867 1.689 -0.447 1.00 96.56 139 SER A N 1
ATOM 1046 C CA . SER A 1 139 ? -9.240 3.010 -0.319 1.00 96.56 139 SER A CA 1
ATOM 1047 C C . SER A 1 139 ? -7.739 2.916 -0.572 1.00 96.56 139 SER A C 1
ATOM 1049 O O . SER A 1 139 ? -7.107 1.932 -0.200 1.00 96.56 139 SER A O 1
ATOM 1051 N N . LEU A 1 140 ? -7.166 3.957 -1.172 1.00 97.31 140 LEU A N 1
ATOM 1052 C CA . LEU A 1 140 ? -5.722 4.108 -1.330 1.00 97.31 140 LEU A CA 1
ATOM 1053 C C . LEU A 1 140 ? -5.338 5.502 -0.844 1.00 97.31 140 LEU A C 1
ATOM 1055 O O . LEU A 1 140 ? -5.851 6.481 -1.388 1.00 97.31 140 LEU A O 1
ATOM 1059 N N . THR A 1 141 ? -4.448 5.563 0.138 1.00 96.69 141 THR A N 1
ATOM 1060 C CA . THR A 1 141 ? -3.828 6.791 0.637 1.00 96.69 141 THR A CA 1
ATOM 1061 C C . THR A 1 141 ? -2.338 6.709 0.351 1.00 96.69 141 THR A C 1
ATOM 1063 O O . THR A 1 141 ? -1.699 5.741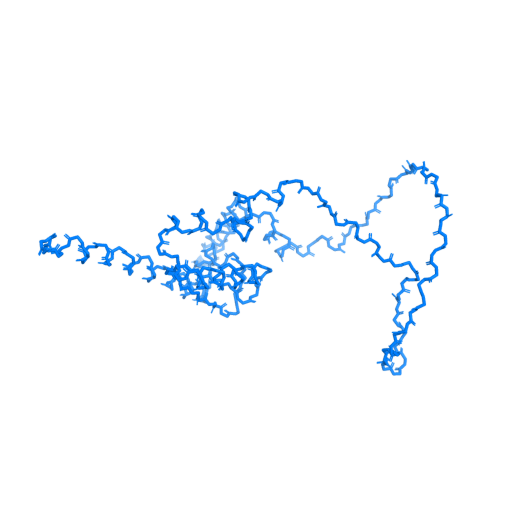 0.754 1.00 96.69 141 THR A O 1
ATOM 1066 N N . VAL A 1 142 ? -1.792 7.704 -0.344 1.00 96.62 142 VAL A N 1
ATOM 1067 C CA . VAL A 1 142 ? -0.348 7.820 -0.569 1.00 96.62 142 VAL A CA 1
ATOM 1068 C C . VAL A 1 142 ? 0.174 8.892 0.372 1.00 96.62 142 VAL A C 1
ATOM 1070 O O . VAL A 1 142 ? -0.343 10.007 0.364 1.00 96.62 142 VAL A O 1
ATOM 1073 N N . VAL A 1 143 ? 1.142 8.538 1.209 1.00 94.69 143 VAL A N 1
ATOM 1074 C CA . VAL A 1 143 ? 1.802 9.474 2.118 1.00 94.69 143 VAL A CA 1
ATOM 1075 C C . VAL A 1 143 ? 3.081 9.967 1.457 1.00 94.69 143 VAL A C 1
ATOM 1077 O O . VAL A 1 143 ? 3.884 9.172 0.970 1.00 94.69 143 VAL A O 1
ATOM 1080 N N . GLU A 1 144 ? 3.239 11.281 1.397 1.00 92.75 144 GLU A N 1
ATOM 1081 C CA . GLU A 1 144 ? 4.383 11.927 0.759 1.00 92.75 144 GLU A CA 1
ATOM 1082 C C . GLU A 1 144 ? 5.642 11.833 1.632 1.00 92.75 144 GLU A C 1
ATOM 1084 O O . GLU A 1 144 ? 5.555 11.622 2.841 1.00 92.75 144 GLU A O 1
ATOM 1089 N N . ASP A 1 145 ? 6.812 11.961 0.999 1.00 89.19 145 ASP A N 1
ATOM 1090 C CA . ASP A 1 145 ? 8.117 12.147 1.653 1.00 89.19 145 ASP A CA 1
ATOM 1091 C C . ASP A 1 145 ? 8.531 11.098 2.700 1.00 89.19 145 ASP A C 1
ATOM 1093 O O . ASP A 1 145 ? 9.331 11.372 3.596 1.00 89.19 145 ASP A O 1
ATOM 1097 N N . LEU A 1 146 ? 8.035 9.862 2.577 1.00 88.75 146 LEU A N 1
ATOM 1098 C CA . LEU A 1 146 ? 8.356 8.777 3.505 1.00 88.75 146 LEU A CA 1
ATOM 1099 C C . LEU A 1 146 ? 9.001 7.561 2.822 1.00 88.75 146 LEU A C 1
ATOM 1101 O O . LEU A 1 146 ? 8.680 7.235 1.678 1.00 88.75 146 LEU A O 1
ATOM 1105 N N . PRO A 1 147 ? 9.885 6.823 3.515 1.00 86.69 147 PRO A N 1
ATOM 1106 C CA . PRO A 1 147 ? 10.399 5.552 3.015 1.00 86.69 147 PRO A CA 1
ATOM 1107 C C . PRO A 1 147 ? 9.362 4.428 3.180 1.00 86.69 147 PRO A C 1
ATOM 1109 O O . PRO A 1 147 ? 8.475 4.507 4.029 1.00 86.69 147 PRO A O 1
ATOM 1112 N N . HIS A 1 148 ? 9.520 3.328 2.435 1.00 86.25 148 HIS A N 1
ATOM 1113 C CA . HIS A 1 148 ? 8.628 2.153 2.493 1.00 86.25 148 HIS A CA 1
ATOM 1114 C C . HIS A 1 148 ? 8.386 1.624 3.928 1.00 86.25 148 HIS A C 1
ATOM 1116 O O . HIS A 1 148 ? 7.271 1.259 4.286 1.00 86.25 148 HIS A O 1
ATOM 1122 N N . GLY A 1 149 ? 9.405 1.650 4.794 1.00 85.88 149 GLY A N 1
ATOM 1123 C CA . GLY A 1 149 ? 9.343 1.145 6.174 1.00 85.88 149 GLY A CA 1
ATOM 1124 C C . GLY A 1 149 ? 8.874 2.143 7.242 1.00 85.88 149 GLY A C 1
ATOM 1125 O O . GLY A 1 149 ? 9.241 1.979 8.406 1.00 85.88 149 GLY A O 1
ATOM 1126 N N . PHE A 1 150 ? 8.121 3.192 6.889 1.00 89.62 150 PHE A N 1
ATOM 1127 C CA . PHE A 1 150 ? 7.826 4.316 7.797 1.00 89.62 150 PHE A CA 1
ATOM 1128 C C . PHE A 1 150 ? 7.179 3.918 9.138 1.00 89.62 150 PHE A C 1
ATOM 1130 O O . PHE A 1 150 ? 7.422 4.577 10.147 1.00 89.62 150 PHE A O 1
ATOM 1137 N N . LEU A 1 151 ? 6.406 2.828 9.194 1.00 90.25 151 LEU A N 1
ATOM 1138 C CA . LEU A 1 151 ? 5.753 2.367 10.429 1.00 90.25 151 LEU A CA 1
ATOM 1139 C C . LEU A 1 151 ? 6.755 1.979 11.526 1.00 90.25 151 LEU A C 1
ATOM 1141 O O . LEU A 1 151 ? 6.538 2.285 12.702 1.00 90.25 151 LEU A O 1
ATOM 1145 N N . SER A 1 152 ? 7.881 1.370 11.146 1.00 88.12 152 SER A N 1
ATOM 1146 C CA . SER A 1 152 ? 8.954 0.991 12.075 1.00 88.12 152 SER A CA 1
ATOM 1147 C C . SER A 1 152 ? 9.725 2.197 12.617 1.00 88.12 152 SER A C 1
ATOM 1149 O O . SER A 1 152 ? 10.445 2.078 13.602 1.00 88.12 152 SER A O 1
ATOM 1151 N N . LEU A 1 153 ? 9.570 3.364 11.989 1.00 83.31 153 LEU A N 1
ATOM 1152 C CA . LEU A 1 153 ? 10.261 4.606 12.335 1.00 83.31 153 LEU A CA 1
ATOM 1153 C C . LEU A 1 153 ? 9.357 5.591 13.089 1.00 83.31 153 LEU A C 1
ATOM 1155 O O . LEU A 1 153 ? 9.762 6.727 13.324 1.00 83.31 153 LEU A O 1
ATOM 1159 N N . SER A 1 154 ? 8.137 5.187 13.454 1.00 85.12 154 SER A N 1
ATOM 1160 C CA . SER A 1 154 ? 7.103 6.056 14.047 1.00 85.12 154 SER A CA 1
ATOM 1161 C C . SER A 1 154 ? 7.517 6.751 15.351 1.00 85.12 154 SER A C 1
ATOM 1163 O O . SER A 1 154 ? 6.970 7.796 15.683 1.00 85.12 154 SER A O 1
ATOM 1165 N N . GLN A 1 155 ? 8.494 6.208 16.084 1.00 84.19 155 GLN A N 1
ATOM 1166 C CA . GLN A 1 155 ? 9.025 6.819 17.311 1.00 84.19 155 GLN A CA 1
ATOM 1167 C C . GLN A 1 155 ? 10.177 7.806 17.062 1.00 84.19 155 GLN A C 1
ATOM 1169 O O . GLN A 1 155 ? 10.617 8.478 17.993 1.00 84.19 155 GLN A O 1
ATOM 1174 N N . ILE A 1 156 ? 10.694 7.874 15.831 1.00 83.38 156 ILE A N 1
ATOM 1175 C CA . ILE A 1 156 ? 11.956 8.556 15.515 1.00 83.38 156 ILE A CA 1
ATOM 1176 C C . ILE A 1 156 ? 11.713 9.938 14.904 1.00 83.38 156 ILE A C 1
ATOM 1178 O O . ILE A 1 156 ? 12.431 10.881 15.236 1.00 83.38 156 ILE A O 1
ATOM 1182 N N . CYS A 1 157 ? 10.703 10.094 14.044 1.00 84.00 157 CYS A N 1
ATOM 1183 C CA . CYS A 1 157 ? 10.359 11.388 13.458 1.00 84.00 157 CYS A CA 1
ATOM 1184 C C . CYS A 1 157 ? 8.849 11.651 13.457 1.00 84.00 157 CYS A C 1
ATOM 1186 O O . CYS A 1 157 ? 8.023 10.755 13.627 1.00 84.00 157 CYS A O 1
ATOM 1188 N N . LYS A 1 158 ? 8.482 12.929 13.335 1.00 90.50 158 LYS A N 1
ATOM 1189 C CA . LYS A 1 158 ? 7.083 13.368 13.448 1.00 90.50 158 LYS A CA 1
ATOM 1190 C C . LYS A 1 158 ? 6.287 12.999 12.202 1.00 90.50 158 LYS A C 1
ATOM 1192 O O . LYS A 1 158 ? 5.092 12.744 12.281 1.00 90.50 158 LYS A O 1
ATOM 1197 N N . GLU A 1 159 ? 6.960 12.954 11.064 1.00 89.06 159 GLU A N 1
ATOM 1198 C CA . GLU A 1 159 ? 6.414 12.623 9.757 1.00 89.06 159 GLU A CA 1
ATOM 1199 C C . GLU A 1 159 ? 5.970 11.153 9.715 1.00 89.06 159 GLU A C 1
ATOM 1201 O O . GLU A 1 159 ? 4.851 10.842 9.307 1.00 89.06 159 GLU A O 1
ATOM 1206 N N . THR A 1 160 ? 6.802 10.238 10.223 1.00 89.38 160 THR A N 1
ATOM 1207 C CA . THR A 1 160 ? 6.455 8.811 10.335 1.00 89.38 160 THR A CA 1
ATOM 1208 C C . THR A 1 160 ? 5.400 8.568 11.410 1.00 89.38 160 THR A C 1
ATOM 1210 O O . THR A 1 160 ? 4.543 7.701 11.234 1.00 89.38 160 THR A O 1
ATOM 1213 N N . GLN A 1 161 ? 5.417 9.343 12.502 1.00 91.69 161 GLN A N 1
ATOM 1214 C CA . GLN A 1 161 ? 4.365 9.314 13.516 1.00 91.69 161 GLN A CA 1
ATOM 1215 C C . GLN A 1 161 ? 3.013 9.713 12.915 1.00 91.69 161 GLN A C 1
ATOM 1217 O O . GLN A 1 161 ? 2.043 8.973 13.050 1.00 91.69 161 GLN A O 1
ATOM 1222 N N . PHE A 1 162 ? 2.963 10.825 12.180 1.00 92.94 162 PHE A N 1
ATOM 1223 C CA . PHE A 1 162 ? 1.761 11.283 11.487 1.00 92.94 162 PHE A CA 1
ATOM 1224 C C . PHE A 1 162 ? 1.229 10.228 10.506 1.00 92.94 162 PHE A C 1
ATOM 1226 O O . PHE A 1 162 ? 0.035 9.930 10.487 1.00 92.94 162 PHE A O 1
ATOM 1233 N N . ALA A 1 163 ? 2.109 9.597 9.726 1.00 93.12 163 ALA A N 1
ATOM 1234 C CA . ALA A 1 163 ? 1.713 8.517 8.826 1.00 93.12 163 ALA A CA 1
ATOM 1235 C C . ALA A 1 163 ? 1.196 7.277 9.571 1.00 93.12 163 ALA A C 1
ATOM 1237 O O . ALA A 1 163 ? 0.228 6.645 9.144 1.00 93.12 163 ALA A O 1
ATOM 1238 N N . SER A 1 164 ? 1.797 6.948 10.715 1.00 94.38 164 SER A N 1
ATOM 1239 C CA . SER A 1 164 ? 1.294 5.900 11.601 1.00 94.38 164 SER A CA 1
ATOM 1240 C C . SER A 1 164 ? -0.098 6.244 12.143 1.00 94.38 164 SER A C 1
ATOM 1242 O O . SER A 1 164 ? -0.971 5.375 12.184 1.00 94.38 164 SER A O 1
ATOM 1244 N N . ASP A 1 165 ? -0.349 7.506 12.493 1.00 94.94 165 ASP A N 1
ATOM 1245 C CA . ASP A 1 165 ? -1.660 7.966 12.958 1.00 94.94 165 ASP A CA 1
ATOM 1246 C C . ASP A 1 165 ? -2.736 7.825 11.873 1.00 94.94 165 ASP A C 1
ATOM 1248 O O . ASP A 1 165 ? -3.867 7.439 12.181 1.00 94.94 165 ASP A O 1
ATOM 1252 N N . ILE A 1 166 ? -2.392 8.040 10.597 1.00 95.25 166 ILE A N 1
ATOM 1253 C CA . ILE A 1 166 ? -3.291 7.753 9.465 1.00 95.25 166 ILE A CA 1
ATOM 1254 C C . ILE A 1 166 ? -3.683 6.270 9.454 1.00 95.25 166 ILE A C 1
ATOM 1256 O O . ILE A 1 166 ? -4.869 5.948 9.326 1.00 95.25 166 ILE A O 1
ATOM 1260 N N . CYS A 1 167 ? -2.719 5.361 9.615 1.00 95.06 167 CYS A N 1
ATOM 1261 C CA . CYS A 1 167 ? -2.993 3.924 9.681 1.00 95.06 167 CYS A CA 1
ATOM 1262 C C . CYS A 1 167 ? -3.896 3.578 10.875 1.00 95.06 167 CYS A C 1
ATOM 1264 O O . CYS A 1 167 ? -4.884 2.859 10.716 1.00 95.06 167 CYS A O 1
ATOM 1266 N N . VAL A 1 168 ? -3.616 4.136 12.057 1.00 95.94 168 VAL A N 1
ATOM 1267 C CA . VAL A 1 168 ? -4.434 3.935 13.266 1.00 95.94 168 VAL A CA 1
ATOM 1268 C C . VAL A 1 168 ? -5.856 4.459 13.070 1.00 95.94 168 VAL A C 1
ATOM 1270 O O . VAL A 1 168 ? -6.814 3.791 13.464 1.00 95.94 168 VAL A O 1
ATOM 1273 N N . ALA A 1 169 ? -6.023 5.623 12.442 1.00 95.44 169 ALA A N 1
ATOM 1274 C CA . ALA A 1 169 ? -7.335 6.180 12.135 1.00 95.44 169 ALA A CA 1
ATOM 1275 C C . ALA A 1 169 ? -8.144 5.236 11.233 1.00 95.44 169 ALA A C 1
ATOM 1277 O O . ALA A 1 169 ? -9.306 4.966 11.533 1.00 95.44 169 ALA A O 1
ATOM 1278 N N . ARG A 1 170 ? -7.522 4.651 10.198 1.00 94.25 170 ARG A N 1
ATOM 1279 C CA . ARG A 1 170 ? -8.190 3.665 9.329 1.00 94.25 170 ARG A CA 1
ATOM 1280 C C . ARG A 1 170 ? -8.608 2.415 10.085 1.00 94.25 170 ARG A C 1
ATOM 1282 O O . ARG A 1 170 ? -9.738 1.964 9.939 1.00 94.25 170 ARG A O 1
ATOM 1289 N N . VAL A 1 171 ? -7.733 1.883 10.933 1.00 94.81 171 VAL A N 1
ATOM 1290 C CA . VAL A 1 171 ? -8.058 0.718 11.766 1.00 94.81 171 VAL A CA 1
ATOM 1291 C C . VAL A 1 171 ? -9.239 1.022 12.694 1.00 94.81 171 VAL A C 1
ATOM 1293 O O . VAL A 1 171 ? -10.166 0.220 12.796 1.00 94.81 171 VAL A O 1
ATOM 1296 N N . ARG A 1 172 ? -9.262 2.203 13.326 1.00 94.75 172 ARG A N 1
ATOM 1297 C CA . ARG A 1 172 ? -10.393 2.640 14.163 1.00 94.75 172 ARG A CA 1
ATOM 1298 C C . ARG A 1 172 ? -11.696 2.730 13.375 1.00 94.75 172 ARG A C 1
ATOM 1300 O O . ARG A 1 172 ? -12.718 2.258 13.862 1.00 94.75 172 ARG A O 1
ATOM 1307 N N . GLU A 1 173 ? -11.671 3.309 12.176 1.00 91.75 173 GLU A N 1
ATOM 1308 C CA . GLU A 1 173 ? -12.853 3.391 11.309 1.00 91.75 173 GLU A CA 1
ATOM 1309 C C . GLU A 1 173 ? -13.429 2.004 11.000 1.00 91.75 173 GLU A C 1
ATOM 1311 O O . GLU A 1 173 ? -14.644 1.827 11.086 1.00 91.75 173 GLU A O 1
ATOM 1316 N N . VAL A 1 174 ? -12.577 1.017 10.700 1.00 91.62 174 VAL A N 1
ATOM 1317 C CA . VAL A 1 174 ? -13.005 -0.365 10.423 1.00 91.62 174 VAL A CA 1
ATOM 1318 C C . VAL A 1 174 ? -13.744 -0.959 11.624 1.00 91.62 174 VAL A C 1
ATOM 1320 O O . VAL A 1 174 ? -14.877 -1.419 11.479 1.00 91.62 174 VAL A O 1
ATOM 1323 N N . PHE A 1 175 ? -13.164 -0.878 12.825 1.00 89.69 175 PHE A N 1
ATOM 1324 C CA . PHE A 1 175 ? -13.795 -1.427 14.032 1.00 89.69 175 PHE A CA 1
ATOM 1325 C C . PHE A 1 175 ? -15.098 -0.711 14.416 1.00 89.69 175 PHE A C 1
ATOM 1327 O O . PHE A 1 175 ? -16.046 -1.339 14.889 1.00 89.69 175 PHE A O 1
ATOM 1334 N N . LEU A 1 176 ? -15.181 0.604 14.200 1.00 90.75 176 LEU A N 1
ATOM 1335 C CA . LEU A 1 176 ? -16.407 1.357 14.474 1.00 90.75 176 LEU A CA 1
ATOM 1336 C C . LEU A 1 176 ? -17.522 1.013 13.480 1.00 90.75 176 LEU A C 1
ATOM 1338 O O . LEU A 1 176 ? -18.672 0.849 13.890 1.00 90.75 176 LEU A O 1
ATOM 1342 N N . GLN A 1 177 ? -17.195 0.846 12.197 1.00 80.06 177 GLN A N 1
ATOM 1343 C CA . GLN A 1 177 ? -18.162 0.427 11.179 1.00 80.06 177 GLN A CA 1
ATOM 1344 C C . GLN A 1 177 ? -18.731 -0.966 11.457 1.00 80.06 177 GLN A C 1
ATOM 1346 O O . GLN A 1 177 ? -19.925 -1.184 11.239 1.00 80.06 177 GLN A O 1
ATOM 1351 N N . GLU A 1 178 ? -17.910 -1.899 11.946 1.00 74.88 178 GLU A N 1
ATOM 1352 C CA . GLU A 1 178 ? -18.387 -3.219 12.368 1.00 74.88 178 GLU A CA 1
ATOM 1353 C C . GLU A 1 178 ? -19.371 -3.122 13.534 1.00 74.88 178 GLU A C 1
ATOM 1355 O O . GLU A 1 178 ? -20.447 -3.718 13.474 1.00 74.88 178 GLU A O 1
ATOM 1360 N N . ASN A 1 179 ? -19.070 -2.312 14.552 1.00 72.38 179 ASN A N 1
ATOM 1361 C CA . ASN A 1 179 ? -19.988 -2.092 15.671 1.00 72.38 179 ASN A CA 1
ATOM 1362 C C . ASN A 1 179 ? -21.325 -1.495 15.218 1.00 72.38 179 ASN A C 1
ATOM 1364 O O . ASN A 1 179 ? -22.377 -1.956 15.656 1.00 72.38 179 ASN A O 1
ATOM 1368 N N . THR A 1 180 ? -21.315 -0.512 14.314 1.00 72.00 180 THR A N 1
ATOM 1369 C CA . THR A 1 180 ? -22.555 0.071 13.779 1.00 72.00 180 THR A CA 1
ATOM 1370 C C . THR A 1 180 ? -23.339 -0.928 12.926 1.00 72.00 180 THR A C 1
ATOM 1372 O O . THR A 1 180 ? -24.558 -1.009 13.063 1.00 72.00 180 THR A O 1
ATOM 1375 N N . ARG A 1 181 ? -22.668 -1.733 12.088 1.00 72.06 181 ARG A N 1
ATOM 1376 C CA . ARG A 1 181 ? -23.317 -2.813 11.320 1.00 72.06 181 ARG A CA 1
ATOM 1377 C C . ARG A 1 181 ? -23.950 -3.870 12.219 1.00 72.06 181 ARG A C 1
ATOM 1379 O O . ARG A 1 181 ? -25.039 -4.340 11.913 1.00 72.06 181 ARG A O 1
ATOM 1386 N N . ASN A 1 182 ? -23.281 -4.231 13.309 1.00 67.62 182 ASN A N 1
ATOM 1387 C CA . ASN A 1 182 ? -23.774 -5.222 14.264 1.00 67.62 182 ASN A CA 1
ATOM 1388 C C . ASN A 1 182 ? -24.891 -4.678 15.171 1.00 67.62 182 ASN A C 1
ATOM 1390 O O . ASN A 1 182 ? -25.654 -5.468 15.720 1.00 67.62 182 ASN A O 1
ATOM 1394 N N . ALA A 1 183 ? -24.997 -3.353 15.318 1.00 64.81 183 ALA A N 1
ATOM 1395 C CA . ALA A 1 183 ? -26.025 -2.688 16.118 1.00 64.81 183 ALA A 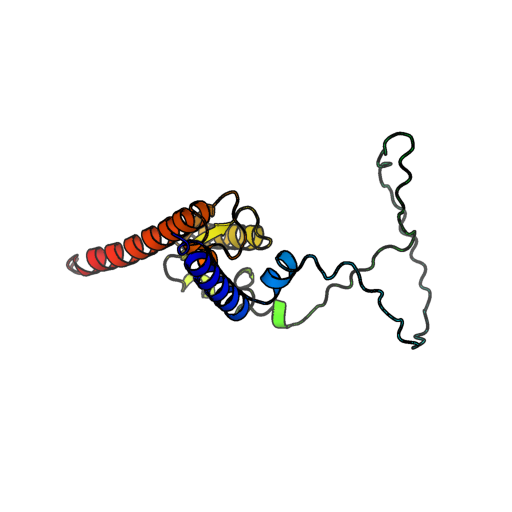CA 1
ATOM 1396 C C . ALA A 1 183 ? -27.341 -2.415 15.361 1.00 64.81 183 ALA A C 1
ATOM 1398 O O . ALA A 1 183 ? -28.345 -2.114 16.007 1.00 64.81 183 ALA A O 1
ATOM 1399 N N . LEU A 1 184 ? -27.373 -2.511 14.023 1.00 55.34 184 LEU A N 1
ATOM 1400 C CA . LEU A 1 184 ? -28.635 -2.450 13.278 1.00 55.34 184 LEU A CA 1
ATOM 1401 C C . LEU A 1 184 ? -29.405 -3.782 13.414 1.00 55.34 184 LEU A C 1
ATOM 1403 O O . LEU A 1 184 ? -28.812 -4.843 13.198 1.00 55.34 184 LEU A O 1
ATOM 1407 N N . PRO A 1 185 ? -30.717 -3.757 13.732 1.00 55.19 185 PRO A N 1
ATOM 1408 C CA . PRO A 1 185 ? -31.539 -4.964 13.746 1.00 55.19 185 PRO A CA 1
ATOM 1409 C C . PRO A 1 185 ? -31.560 -5.600 12.350 1.00 55.19 185 PRO A C 1
ATOM 1411 O O . PRO A 1 185 ? -31.688 -4.908 11.342 1.00 55.19 185 PRO A O 1
ATOM 1414 N N . LYS A 1 186 ? -31.405 -6.926 12.292 1.00 60.53 186 LYS A N 1
ATOM 1415 C CA . LYS A 1 186 ? -31.250 -7.703 11.048 1.00 60.53 186 LYS A CA 1
ATOM 1416 C C . LYS A 1 186 ? -32.571 -7.973 10.309 1.00 60.53 186 LYS A C 1
ATOM 1418 O O . LYS A 1 186 ? -32.604 -8.855 9.457 1.00 60.53 186 LYS A O 1
ATOM 1423 N N . ASP A 1 187 ? -33.624 -7.217 10.599 1.00 61.16 187 ASP A N 1
ATOM 1424 C CA . ASP A 1 187 ? -34.976 -7.514 10.133 1.00 61.16 187 ASP A CA 1
ATOM 1425 C C . ASP A 1 187 ? -35.446 -6.511 9.072 1.00 61.16 187 ASP A C 1
ATOM 1427 O O . ASP A 1 187 ? -35.773 -5.364 9.389 1.00 61.16 187 ASP A O 1
ATOM 1431 N N . LEU A 1 188 ? -35.491 -6.981 7.820 1.00 40.56 188 LEU A N 1
ATOM 1432 C CA . LEU A 1 188 ? -36.566 -6.723 6.852 1.00 40.56 188 LEU A CA 1
ATOM 1433 C C . LEU A 1 188 ? -36.545 -7.782 5.742 1.00 40.56 188 LEU A C 1
ATOM 1435 O O . LEU A 1 188 ? -35.491 -7.927 5.082 1.00 40.56 188 LEU A O 1
#